Protein AF-A0A9W5UUF0-F1 (afdb_monomer)

Secondary structure (DSSP, 8-state):
--PPPPPP---------S--------SS------------------SSHHHHHHHHHTS-TT--GGGHHHHHHHHHHHHHHHTSSS----GGGGHHHHHHHHHHHHT-GGGHHHHHHHHHS-S-HHHHHH--HHHHTTT-HHHHHHHHHHTT-HHHHHHHHHHHHHS----HHHHHHHHHHHHB-TTS-B-PPP-

Foldseek 3Di:
DDDDDDDDDDDDDDPPDDDDDDDDDDDPDDDPDPPPPLPPPDDQDLPDLVSLVVVLQVAQLVDNVSCLVVLVVNLVVLQVVQLDPPDPPDPSNCSNVSSLLSNLCVQDLVCLVSLLCQQPVGPDVCSVPVRDPLSSRSVHDVVNLVVCVVVVVVVSSVVNVVVVVVDDPPPSVVVSVVSCVVQADPVRGGPDDDD

pLDDT: mean 77.67, std 21.92, range [32.19, 97.81]

Solvent-accessible surface area (backbone atoms only — not comparable to full-atom values): 12209 Å² total; per-residue (Å²): 140,84,82,85,83,79,85,78,86,78,84,73,79,80,77,89,76,78,89,80,84,80,85,82,88,76,77,101,70,91,73,87,75,82,78,72,81,72,71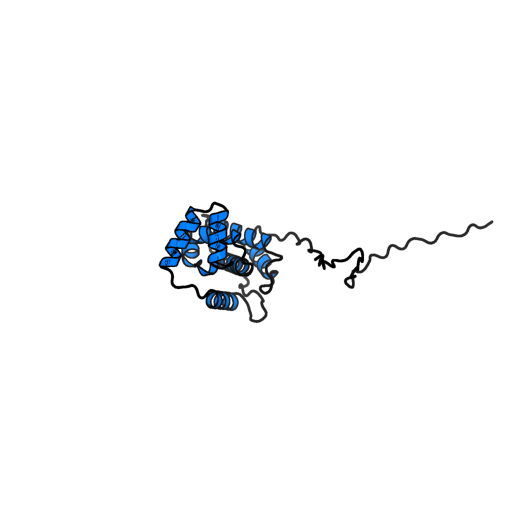,78,76,74,89,73,63,64,90,44,72,70,39,38,53,56,59,53,64,75,48,46,78,92,61,40,60,92,44,47,72,58,39,53,51,48,32,57,49,45,49,54,53,67,70,39,89,68,82,67,94,52,95,66,69,60,54,43,56,53,29,43,51,46,51,22,73,59,24,53,43,79,52,25,61,58,45,44,37,43,31,77,67,55,93,45,65,66,43,39,65,72,47,51,71,51,52,40,32,35,42,34,61,70,52,26,48,50,50,29,51,76,71,68,37,55,66,62,35,51,51,52,56,56,51,56,75,75,47,77,83,66,58,46,67,60,51,52,48,51,54,43,62,67,43,25,46,99,86,52,49,69,61,72,83,83,131

Radius of gyration: 23.61 Å; Cα contacts (8 Å, |Δi|>4): 155; chains: 1; bounding box: 48×92×42 Å

Structure (mmCIF, N/CA/C/O backbone):
data_AF-A0A9W5UUF0-F1
#
_entry.id   AF-A0A9W5UUF0-F1
#
loop_
_atom_site.group_PDB
_atom_site.id
_atom_site.type_symbol
_atom_site.label_atom_id
_atom_site.label_alt_id
_atom_site.label_comp_id
_atom_site.label_asym_id
_atom_site.label_entity_id
_atom_site.label_seq_id
_atom_site.pdbx_PDB_ins_code
_atom_site.Cartn_x
_atom_site.Cartn_y
_atom_site.Cartn_z
_atom_site.occupancy
_atom_site.B_iso_or_equiv
_atom_site.auth_seq_id
_atom_site.auth_comp_id
_atom_site.auth_asym_id
_atom_site.auth_atom_id
_atom_site.pdbx_PDB_model_num
ATOM 1 N N . MET A 1 1 ? 11.710 -76.635 -23.321 1.00 45.75 1 MET A N 1
ATOM 2 C CA . MET A 1 1 ? 11.725 -75.854 -22.072 1.00 45.75 1 MET A CA 1
ATOM 3 C C . MET A 1 1 ? 11.959 -74.431 -22.502 1.00 45.75 1 MET A C 1
ATOM 5 O O . MET A 1 1 ? 13.074 -74.148 -22.897 1.00 45.75 1 MET A O 1
ATOM 9 N N . ASP A 1 2 ? 10.923 -73.604 -22.479 1.00 39.41 2 ASP A N 1
ATOM 10 C CA . ASP A 1 2 ? 11.036 -72.163 -22.686 1.00 39.41 2 ASP A CA 1
ATOM 11 C C . ASP A 1 2 ? 10.020 -71.498 -21.758 1.00 39.41 2 ASP A C 1
ATOM 13 O O . ASP A 1 2 ? 8.846 -71.873 -21.727 1.00 39.41 2 ASP A O 1
ATOM 17 N N . LEU A 1 3 ? 10.523 -70.599 -20.916 1.00 41.75 3 LEU A N 1
ATOM 18 C CA . LEU A 1 3 ? 9.754 -69.791 -19.973 1.00 41.75 3 LEU A CA 1
ATOM 19 C C . LEU A 1 3 ? 9.190 -68.568 -20.715 1.00 41.75 3 LEU A C 1
ATOM 21 O O . LEU A 1 3 ? 9.905 -68.005 -21.542 1.00 41.75 3 LEU A O 1
ATOM 25 N N . PRO A 1 4 ? 7.964 -68.104 -20.418 1.00 46.62 4 PRO A N 1
ATOM 26 C CA . PRO A 1 4 ? 7.447 -66.887 -21.026 1.00 46.62 4 PRO A CA 1
ATOM 27 C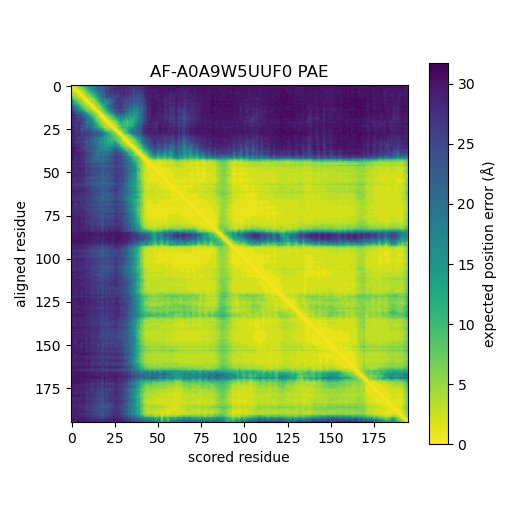 C . PRO A 1 4 ? 8.055 -65.631 -20.382 1.00 46.62 4 PRO A C 1
ATOM 29 O O . PRO A 1 4 ? 8.174 -65.521 -19.158 1.00 46.62 4 PRO A O 1
ATOM 32 N N . GLU A 1 5 ? 8.420 -64.680 -21.241 1.00 46.66 5 GLU A N 1
ATOM 33 C CA . GLU A 1 5 ? 8.928 -63.351 -20.904 1.00 46.66 5 GLU A CA 1
ATOM 34 C C . GLU A 1 5 ? 7.896 -62.508 -20.131 1.00 46.66 5 GLU A C 1
ATOM 36 O O . GLU A 1 5 ? 6.690 -62.557 -20.381 1.00 46.66 5 GLU A O 1
ATOM 41 N N . ARG A 1 6 ? 8.383 -61.711 -19.173 1.00 45.69 6 ARG A N 1
ATOM 42 C CA . ARG A 1 6 ? 7.585 -60.744 -18.405 1.00 45.69 6 ARG A CA 1
ATOM 43 C C . ARG A 1 6 ? 7.372 -59.463 -19.226 1.00 45.69 6 ARG A C 1
ATOM 45 O O . ARG A 1 6 ? 8.348 -58.966 -19.785 1.00 45.69 6 ARG A O 1
ATOM 52 N N . PRO A 1 7 ? 6.176 -58.849 -19.229 1.00 40.84 7 PRO A N 1
ATOM 53 C CA . PRO A 1 7 ? 5.997 -57.526 -19.816 1.00 40.84 7 PRO A CA 1
ATOM 54 C C . PRO A 1 7 ? 6.654 -56.444 -18.945 1.00 40.84 7 PRO A C 1
ATOM 56 O O . PRO A 1 7 ? 6.429 -56.370 -17.734 1.00 40.84 7 PRO A O 1
ATOM 59 N N . GLY A 1 8 ? 7.479 -55.611 -19.581 1.00 37.12 8 GLY A N 1
ATOM 60 C CA . GLY A 1 8 ? 8.102 -54.435 -18.982 1.00 37.12 8 GLY A CA 1
ATOM 61 C C . GLY A 1 8 ? 7.076 -53.356 -18.632 1.00 37.12 8 GLY A C 1
ATOM 62 O O . GLY A 1 8 ? 6.142 -53.087 -19.386 1.00 37.12 8 GLY A O 1
ATOM 63 N N . ILE A 1 9 ? 7.264 -52.726 -17.475 1.00 34.34 9 ILE A N 1
ATOM 64 C CA . ILE A 1 9 ? 6.513 -51.540 -17.063 1.00 34.34 9 ILE A CA 1
ATOM 65 C C . ILE A 1 9 ? 7.062 -50.356 -17.864 1.00 34.34 9 ILE A C 1
ATOM 67 O O . ILE A 1 9 ? 8.166 -49.883 -17.608 1.00 34.34 9 ILE A O 1
ATOM 71 N N . VAL A 1 10 ? 6.288 -49.886 -18.841 1.00 36.28 10 VAL A N 1
ATOM 72 C CA . VAL 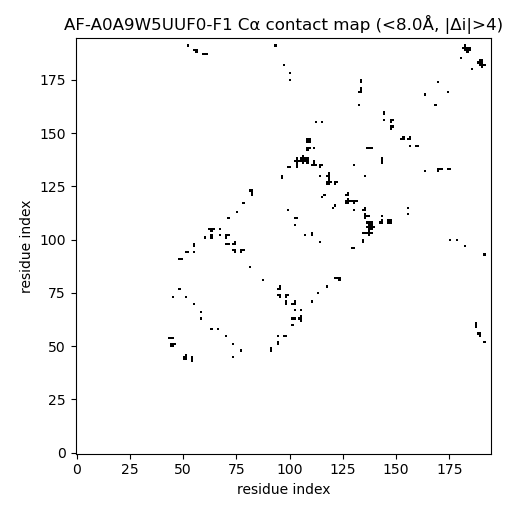A 1 10 ? 6.499 -48.583 -19.478 1.00 36.28 10 VAL A CA 1
ATOM 73 C C . VAL A 1 10 ? 5.882 -47.529 -18.562 1.00 36.28 10 VAL A C 1
ATOM 75 O O . VAL A 1 10 ? 4.662 -47.420 -18.451 1.00 36.28 10 VAL A O 1
ATOM 78 N N . SER A 1 11 ? 6.721 -46.761 -17.874 1.00 32.19 11 SER A N 1
ATOM 79 C CA . SER A 1 11 ? 6.298 -45.596 -17.099 1.00 32.19 11 SER A CA 1
ATOM 80 C C . SER A 1 11 ? 5.987 -44.434 -18.044 1.00 32.19 11 SER A C 1
ATOM 82 O O . SER A 1 11 ? 6.873 -43.668 -18.418 1.00 32.19 11 SER A O 1
ATOM 84 N N . TYR A 1 12 ? 4.717 -44.308 -18.433 1.00 32.19 12 TYR A N 1
ATOM 85 C CA . TYR A 1 12 ? 4.187 -43.077 -19.012 1.00 32.19 12 TYR A CA 1
ATOM 86 C C . TYR A 1 12 ? 4.035 -42.032 -17.902 1.00 32.19 12 TYR A C 1
ATOM 88 O O . TYR A 1 12 ? 3.249 -42.209 -16.970 1.00 32.19 12 TYR A O 1
ATOM 96 N N . LEU A 1 13 ? 4.786 -40.936 -18.014 1.00 34.34 13 LEU A N 1
ATOM 97 C CA . LEU A 1 13 ? 4.503 -39.696 -17.294 1.00 34.34 13 LEU A CA 1
ATOM 98 C C . LEU A 1 13 ? 3.058 -39.271 -17.616 1.00 34.34 13 LEU A C 1
ATOM 100 O O . LEU A 1 13 ? 2.724 -39.164 -18.801 1.00 34.34 13 LEU A O 1
ATOM 104 N N . PRO A 1 14 ? 2.185 -39.022 -16.625 1.00 33.22 14 PRO A N 1
ATOM 105 C CA . PRO A 1 14 ? 0.865 -38.499 -16.919 1.00 33.22 14 PRO A CA 1
ATOM 106 C C . PRO A 1 14 ? 1.001 -37.037 -17.355 1.00 33.22 14 PRO A C 1
ATOM 108 O O . PRO A 1 14 ? 1.291 -36.149 -16.556 1.00 33.22 14 PRO A O 1
ATOM 111 N N . SER A 1 15 ? 0.773 -36.802 -18.649 1.00 34.16 15 SER A N 1
ATOM 112 C CA . SER A 1 15 ? 0.370 -35.500 -19.173 1.00 34.16 15 SER A CA 1
ATOM 113 C C . SER A 1 15 ? -0.873 -35.056 -18.402 1.00 34.16 15 SER A C 1
ATOM 115 O O . SER A 1 15 ? -1.935 -35.673 -18.510 1.00 34.16 15 SER A O 1
ATOM 117 N N . CYS A 1 16 ? -0.730 -34.024 -17.571 1.00 34.88 16 CYS A N 1
ATOM 118 C CA . CYS A 1 16 ? -1.820 -33.467 -16.782 1.00 34.88 16 CYS A CA 1
ATOM 119 C C . CYS A 1 16 ? -2.692 -32.602 -17.702 1.00 34.88 16 CYS A C 1
ATOM 121 O O . CYS A 1 16 ? -2.579 -31.381 -17.745 1.00 34.88 16 CYS A O 1
ATOM 123 N N . SER A 1 17 ? -3.519 -33.266 -18.507 1.00 48.84 17 SER A N 1
ATOM 124 C CA . SER A 1 17 ? -4.603 -32.649 -19.262 1.00 48.84 17 SER A CA 1
ATOM 125 C C . SER A 1 17 ? -5.923 -33.058 -18.609 1.00 48.84 17 SER A C 1
ATOM 127 O O . SER A 1 17 ? -6.286 -34.230 -18.635 1.00 48.84 17 SER A O 1
ATOM 129 N N . GLN A 1 18 ? -6.627 -32.051 -18.086 1.00 37.97 18 GLN A N 1
ATOM 130 C CA . GLN A 1 18 ? -7.988 -32.035 -17.525 1.00 37.97 18 GLN A CA 1
ATOM 131 C C . GLN A 1 18 ? -8.152 -32.270 -16.007 1.00 37.97 18 GLN A C 1
ATOM 133 O O . GLN A 1 18 ? -7.614 -33.228 -15.451 1.00 37.97 18 GLN A O 1
ATOM 138 N N . PRO A 1 19 ? -8.955 -31.421 -15.328 1.00 33.91 19 PRO A N 1
ATOM 139 C CA . PRO A 1 19 ? -9.325 -31.622 -13.933 1.00 33.91 19 PRO A CA 1
ATOM 140 C C . PRO A 1 19 ? -10.227 -32.853 -13.789 1.00 33.91 19 PRO A C 1
ATOM 142 O O . PRO A 1 19 ? -11.233 -32.994 -14.485 1.00 33.91 19 PRO A O 1
ATOM 145 N N . ARG A 1 20 ? -9.894 -33.738 -12.847 1.00 40.22 20 ARG A N 1
ATOM 146 C CA . ARG A 1 20 ? -10.803 -34.791 -12.383 1.00 40.22 20 ARG A CA 1
ATOM 147 C C . ARG A 1 20 ? -11.592 -34.271 -11.190 1.00 40.22 20 ARG A C 1
ATOM 149 O O . ARG A 1 20 ? -11.035 -34.077 -10.116 1.00 40.22 20 ARG A O 1
ATOM 156 N N . ALA A 1 21 ? -12.895 -34.086 -11.373 1.00 35.50 21 ALA A N 1
ATOM 157 C CA . ALA A 1 21 ? -13.822 -33.944 -10.261 1.00 35.50 21 ALA A CA 1
ATOM 158 C C . ALA A 1 21 ? -13.997 -35.317 -9.593 1.00 35.50 21 ALA A C 1
ATOM 160 O O . ALA A 1 21 ? -14.568 -36.231 -10.187 1.00 35.50 21 ALA A O 1
ATOM 161 N N . SER A 1 22 ? -13.498 -35.475 -8.369 1.00 41.22 22 SER A N 1
ATOM 162 C CA . SER A 1 22 ? -13.776 -36.658 -7.551 1.00 41.22 22 SER A CA 1
ATOM 163 C C . SER A 1 22 ? -14.964 -36.361 -6.641 1.00 41.22 22 SER A C 1
ATOM 165 O O . SER A 1 22 ? -14.844 -35.628 -5.662 1.00 41.22 22 SER A O 1
ATOM 167 N N . LEU A 1 23 ? -16.127 -36.919 -6.980 1.00 34.78 23 LEU A N 1
ATOM 168 C CA . LEU A 1 23 ? -17.324 -36.893 -6.139 1.00 34.78 23 LEU A CA 1
ATOM 169 C C . LEU A 1 23 ? -17.205 -37.974 -5.060 1.00 34.78 23 LEU A C 1
ATOM 171 O O . LEU A 1 23 ? -17.358 -39.160 -5.346 1.00 34.78 23 LEU A O 1
ATOM 175 N N . PHE A 1 24 ? -16.966 -37.569 -3.814 1.00 39.22 24 PHE A N 1
ATOM 176 C CA . PHE A 1 24 ? -17.130 -38.448 -2.658 1.00 39.22 24 PHE A CA 1
ATOM 177 C C . PHE A 1 24 ? -18.540 -38.274 -2.089 1.00 39.22 24 PHE A C 1
ATOM 179 O O . PHE A 1 24 ? -18.891 -37.206 -1.595 1.00 39.22 24 PHE A O 1
ATOM 186 N N . PHE A 1 25 ? -19.349 -39.335 -2.143 1.00 34.62 25 PHE A N 1
ATOM 187 C CA . PHE A 1 25 ? -20.632 -39.399 -1.445 1.00 34.62 25 PHE A CA 1
ATOM 188 C C . PHE A 1 25 ? -20.479 -40.222 -0.165 1.00 34.62 25 PHE A C 1
ATOM 190 O O . PHE A 1 25 ? -20.355 -41.447 -0.209 1.00 34.62 25 PHE A O 1
ATOM 197 N N . HIS A 1 26 ? -20.522 -39.547 0.982 1.00 35.22 26 HIS A N 1
ATOM 198 C CA . HIS A 1 26 ? -20.828 -40.171 2.267 1.00 35.22 26 HIS A CA 1
ATOM 199 C C . HIS A 1 26 ? -21.601 -39.185 3.145 1.00 35.22 26 HIS A C 1
ATOM 201 O O . HIS A 1 26 ? -21.037 -38.205 3.614 1.00 35.22 26 HIS A O 1
ATOM 207 N N . GLY A 1 27 ? -22.886 -39.471 3.375 1.00 37.72 27 GLY A N 1
ATOM 208 C CA . GLY A 1 27 ? -23.707 -38.794 4.384 1.00 37.72 27 GLY A CA 1
ATOM 209 C C . GLY A 1 27 ? -24.147 -37.373 4.015 1.00 37.72 27 GLY A C 1
ATOM 210 O O . GLY A 1 27 ? -23.450 -36.623 3.346 1.00 37.72 27 GLY A O 1
ATOM 211 N N . SER A 1 28 ? -25.356 -36.994 4.420 1.00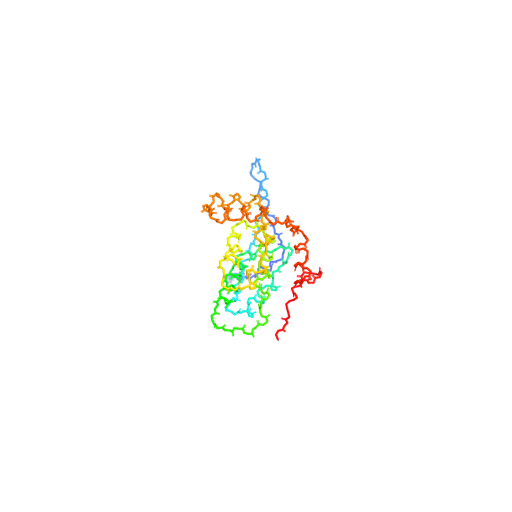 44.84 28 SER A N 1
ATOM 212 C CA . SER A 1 28 ? -26.010 -35.737 4.052 1.00 44.84 28 SER A CA 1
ATOM 213 C C . SER A 1 28 ? -25.311 -34.503 4.635 1.00 44.84 28 SER A C 1
ATOM 215 O O . SER A 1 28 ? -25.541 -34.154 5.790 1.00 44.84 28 SER A O 1
ATOM 217 N N . THR A 1 29 ? -24.472 -33.848 3.834 1.00 44.62 29 THR A N 1
ATOM 218 C CA . THR A 1 29 ? -24.188 -32.395 3.790 1.00 44.62 29 THR A CA 1
ATOM 219 C C . THR A 1 29 ? -23.053 -32.181 2.787 1.00 44.62 29 THR A C 1
ATOM 221 O O . THR A 1 29 ? -21.873 -32.249 3.115 1.00 44.62 29 THR A O 1
ATOM 224 N N . GLY A 1 30 ? -23.410 -31.975 1.517 1.00 32.72 30 GLY A N 1
ATOM 225 C CA . GLY A 1 30 ? -22.441 -31.727 0.451 1.00 32.72 30 GLY A CA 1
ATOM 226 C C . GLY A 1 30 ? -21.757 -30.374 0.634 1.00 32.72 30 GLY A C 1
ATOM 227 O O . GLY A 1 30 ? -22.311 -29.346 0.256 1.00 32.72 30 GLY A O 1
ATOM 228 N N . ARG A 1 31 ? -20.552 -30.372 1.209 1.00 38.53 31 ARG A N 1
ATOM 229 C CA . ARG A 1 31 ? -19.625 -29.238 1.155 1.00 38.53 31 ARG A CA 1
ATOM 230 C C . ARG A 1 31 ? -18.760 -29.419 -0.087 1.00 38.53 31 ARG A C 1
ATOM 232 O O . ARG A 1 31 ? -17.989 -30.370 -0.170 1.00 38.53 31 ARG A O 1
ATOM 239 N N . ILE A 1 32 ? -18.908 -28.524 -1.058 1.00 43.53 32 ILE A N 1
ATOM 240 C CA . ILE A 1 32 ? -17.977 -28.436 -2.181 1.00 43.53 32 ILE A CA 1
ATOM 241 C C . ILE A 1 32 ? -16.694 -27.827 -1.616 1.00 43.53 32 ILE A C 1
ATOM 243 O O . ILE A 1 32 ? -16.647 -26.635 -1.326 1.00 43.53 32 ILE A O 1
ATOM 247 N N . VAL A 1 33 ? -15.673 -28.654 -1.406 1.00 39.41 33 VAL A N 1
ATOM 248 C CA . VAL A 1 33 ? -14.313 -28.170 -1.173 1.00 39.41 33 VAL A CA 1
ATOM 249 C C . VAL A 1 33 ? -13.677 -28.054 -2.550 1.00 39.41 33 VAL A C 1
ATOM 251 O O . VAL A 1 33 ? -13.324 -29.059 -3.165 1.00 39.41 33 VAL A O 1
ATOM 254 N N . LEU A 1 34 ? -13.615 -26.830 -3.075 1.00 39.28 34 LEU A N 1
ATOM 255 C CA . LEU A 1 34 ? -12.748 -26.525 -4.206 1.00 39.28 34 LEU A CA 1
ATOM 256 C C . LEU A 1 34 ? -11.318 -26.588 -3.678 1.00 39.28 34 LEU A C 1
ATOM 258 O O . LEU A 1 34 ? -10.826 -25.632 -3.084 1.00 39.28 34 LEU A O 1
ATOM 262 N N . ASP A 1 35 ? -10.684 -27.743 -3.841 1.00 38.91 35 ASP A N 1
ATOM 263 C CA . ASP A 1 35 ? -9.257 -27.897 -3.601 1.00 38.91 35 ASP A CA 1
ATOM 264 C C . ASP A 1 35 ? -8.531 -27.211 -4.764 1.00 38.91 35 ASP A C 1
ATOM 266 O O . ASP A 1 35 ? -8.269 -27.796 -5.818 1.00 38.91 35 ASP A O 1
ATOM 270 N N . TYR A 1 36 ? -8.334 -25.898 -4.629 1.00 44.59 36 TYR A N 1
ATOM 271 C CA . TYR A 1 36 ? -7.434 -25.160 -5.498 1.00 44.59 36 TYR A CA 1
ATOM 272 C C . TYR A 1 36 ? -6.051 -25.754 -5.248 1.00 44.59 36 TYR A C 1
ATOM 274 O O . TYR A 1 36 ? -5.448 -25.505 -4.206 1.00 44.59 36 TYR A O 1
ATOM 282 N N . CYS A 1 37 ? -5.534 -26.540 -6.197 1.00 39.97 37 CYS A N 1
ATOM 283 C CA . CYS A 1 37 ? -4.104 -26.798 -6.262 1.00 39.97 37 CYS A CA 1
ATOM 284 C C . CYS A 1 37 ? -3.417 -25.440 -6.428 1.00 39.97 37 CYS A C 1
ATOM 286 O O . CYS A 1 37 ? -3.232 -24.961 -7.548 1.00 39.97 37 CYS A O 1
ATOM 288 N N . ALA A 1 38 ? -3.081 -24.800 -5.308 1.00 49.81 38 ALA A N 1
ATOM 289 C CA . ALA A 1 38 ? -2.193 -23.663 -5.278 1.00 49.81 38 ALA A CA 1
ATOM 290 C C . ALA A 1 38 ? -0.900 -24.141 -5.938 1.00 49.81 38 ALA A C 1
ATOM 292 O O . ALA A 1 38 ? -0.170 -24.967 -5.385 1.00 49.81 38 ALA A O 1
ATOM 293 N N . ARG A 1 39 ? -0.649 -23.688 -7.173 1.00 49.62 39 ARG A N 1
ATOM 294 C CA . ARG A 1 39 ? 0.695 -23.753 -7.739 1.00 49.62 39 ARG A CA 1
ATOM 295 C C . ARG A 1 39 ? 1.598 -23.137 -6.684 1.00 49.62 39 ARG A C 1
ATOM 297 O O . ARG A 1 39 ? 1.380 -21.988 -6.314 1.00 49.62 39 ARG A O 1
ATOM 304 N N . VAL A 1 40 ? 2.562 -23.910 -6.189 1.00 45.22 40 VAL A N 1
ATOM 305 C CA . VAL A 1 40 ? 3.652 -23.360 -5.386 1.00 45.22 40 VAL A CA 1
ATOM 306 C C . VAL A 1 40 ? 4.235 -22.223 -6.225 1.00 45.22 40 VAL A C 1
ATOM 308 O O . VAL A 1 40 ? 4.673 -22.502 -7.348 1.00 45.22 40 VAL A O 1
ATOM 311 N N . PRO A 1 41 ? 4.158 -20.958 -5.774 1.00 55.41 41 PRO A N 1
ATOM 312 C CA . PRO A 1 41 ? 4.713 -19.856 -6.536 1.00 55.41 41 PRO A CA 1
ATOM 313 C C . PRO A 1 41 ? 6.192 -20.162 -6.754 1.00 55.41 41 PRO A C 1
ATOM 315 O O . PRO A 1 41 ? 6.899 -20.514 -5.807 1.00 55.41 41 PRO A O 1
ATOM 318 N N . MET A 1 42 ? 6.649 -20.109 -8.006 1.00 58.75 42 MET A N 1
ATOM 319 C CA . MET A 1 42 ? 8.082 -20.161 -8.288 1.00 58.75 42 MET A CA 1
ATOM 320 C C . MET A 1 42 ? 8.754 -19.071 -7.451 1.00 58.75 42 MET A C 1
ATOM 322 O O . MET A 1 42 ? 8.199 -17.981 -7.327 1.00 58.75 42 MET A O 1
ATOM 326 N N . SER A 1 43 ? 9.907 -19.358 -6.846 1.00 79.06 43 SER A N 1
ATOM 327 C CA . SER A 1 43 ? 10.644 -18.338 -6.101 1.00 79.06 43 SER A CA 1
ATOM 328 C C . SER A 1 43 ? 11.032 -17.218 -7.067 1.00 79.06 43 SER A C 1
ATOM 330 O O . SER A 1 43 ? 11.880 -17.429 -7.937 1.00 79.06 43 SER A O 1
ATOM 332 N N . VAL A 1 44 ? 10.380 -16.065 -6.945 1.00 88.94 44 VAL A N 1
ATOM 333 C CA . VAL A 1 44 ? 10.690 -14.867 -7.726 1.00 88.94 44 VAL A CA 1
ATOM 334 C C . VAL A 1 44 ? 11.837 -14.135 -7.036 1.00 88.94 44 VAL A C 1
ATOM 336 O O . VAL A 1 44 ? 11.857 -14.025 -5.811 1.00 88.94 44 VAL A O 1
ATOM 339 N N . ASP A 1 45 ? 12.813 -13.663 -7.808 1.00 92.81 45 ASP A N 1
ATOM 340 C CA . ASP A 1 45 ? 13.867 -12.801 -7.280 1.00 92.81 45 ASP A CA 1
ATOM 341 C C . ASP A 1 45 ? 13.306 -11.398 -7.007 1.00 92.81 45 ASP A C 1
ATOM 343 O O . ASP A 1 45 ? 12.729 -10.775 -7.891 1.00 92.81 45 ASP A O 1
ATOM 347 N N . LEU A 1 46 ? 13.497 -10.898 -5.786 1.00 94.19 46 LEU A N 1
ATOM 348 C CA . LEU A 1 46 ? 13.070 -9.562 -5.350 1.00 94.19 46 LEU A CA 1
ATOM 349 C C . LEU A 1 46 ? 14.255 -8.704 -4.869 1.00 94.19 46 LEU A C 1
ATOM 351 O O . LEU A 1 46 ? 14.070 -7.659 -4.235 1.00 94.19 46 LEU A O 1
ATOM 355 N N . SER A 1 47 ? 15.487 -9.163 -5.109 1.00 90.62 47 SER A N 1
ATOM 356 C CA . SER A 1 47 ? 16.703 -8.561 -4.554 1.00 90.62 47 SER A CA 1
ATOM 357 C C . SER A 1 47 ? 17.016 -7.177 -5.124 1.00 90.62 47 SER A C 1
ATOM 359 O O . SER A 1 47 ? 17.513 -6.327 -4.388 1.00 90.62 47 SER A O 1
ATOM 361 N N . SER A 1 48 ? 16.669 -6.923 -6.388 1.00 89.56 48 SER A N 1
ATOM 362 C CA . SER A 1 48 ? 16.879 -5.637 -7.060 1.00 89.56 48 SER A CA 1
ATOM 363 C C . SER A 1 48 ? 15.551 -4.940 -7.394 1.00 89.56 48 SER A C 1
ATOM 365 O O . SER A 1 48 ? 14.545 -5.635 -7.569 1.00 89.56 48 SER A O 1
ATOM 367 N N . PRO A 1 49 ? 15.520 -3.597 -7.508 1.00 89.06 49 PRO A N 1
ATOM 368 C CA . PRO A 1 49 ? 14.352 -2.884 -8.029 1.00 89.06 49 PRO A CA 1
ATOM 369 C C . PRO A 1 49 ? 13.891 -3.419 -9.393 1.00 89.06 49 PRO A C 1
ATOM 371 O O . PRO A 1 49 ? 12.715 -3.705 -9.580 1.00 89.06 49 PRO A O 1
ATOM 374 N N . ALA A 1 50 ? 14.816 -3.681 -10.321 1.00 89.06 50 ALA A N 1
ATOM 375 C CA . ALA A 1 50 ? 14.484 -4.268 -11.619 1.00 89.06 50 ALA A CA 1
ATOM 376 C C . ALA A 1 50 ? 13.795 -5.643 -11.496 1.00 89.06 50 ALA A C 1
ATOM 378 O O . ALA A 1 50 ? 12.803 -5.899 -12.181 1.00 89.06 50 ALA A O 1
ATOM 379 N N . SER A 1 51 ? 14.268 -6.512 -10.594 1.00 91.81 51 SER A N 1
ATOM 380 C CA . SER A 1 51 ? 13.646 -7.823 -10.355 1.00 91.81 51 SER A CA 1
ATOM 381 C C . SER A 1 51 ? 12.241 -7.682 -9.752 1.00 91.81 51 SER A C 1
ATOM 383 O O . SER A 1 51 ? 11.327 -8.410 -10.136 1.00 91.81 51 SER A O 1
ATOM 385 N N . ARG A 1 52 ? 12.031 -6.713 -8.848 1.00 93.38 52 ARG A N 1
ATOM 386 C CA . ARG A 1 52 ? 10.708 -6.422 -8.268 1.00 93.38 52 ARG A CA 1
ATOM 387 C C . ARG A 1 52 ? 9.734 -5.860 -9.305 1.00 93.38 52 ARG A C 1
ATOM 389 O O . ARG A 1 52 ? 8.577 -6.275 -9.314 1.00 93.38 52 ARG A O 1
ATOM 396 N N . ARG A 1 53 ? 10.200 -5.022 -10.236 1.00 91.25 53 ARG A N 1
ATOM 397 C CA . ARG A 1 53 ? 9.400 -4.534 -11.371 1.00 91.25 53 ARG A CA 1
ATOM 398 C C . ARG A 1 53 ? 8.898 -5.697 -12.222 1.00 91.25 53 ARG A C 1
ATOM 400 O O . ARG A 1 53 ? 7.714 -5.757 -12.543 1.00 91.25 53 ARG A O 1
ATOM 407 N N . GLU A 1 54 ? 9.772 -6.647 -12.545 1.00 92.12 54 GLU A N 1
ATOM 408 C CA . GLU A 1 54 ? 9.383 -7.835 -13.309 1.00 92.12 54 GLU A CA 1
ATOM 409 C C . GLU A 1 54 ? 8.418 -8.736 -12.523 1.00 92.12 54 GLU A C 1
ATOM 411 O O . GLU A 1 54 ? 7.444 -9.247 -13.074 1.00 92.12 54 GLU A O 1
ATOM 416 N N . ALA A 1 55 ? 8.613 -8.855 -11.208 1.00 94.56 55 ALA A N 1
ATOM 417 C CA . ALA A 1 55 ? 7.681 -9.553 -10.329 1.00 94.56 55 ALA A CA 1
ATOM 418 C C . ALA A 1 55 ? 6.282 -8.910 -10.307 1.00 94.56 55 ALA A C 1
ATOM 420 O O . ALA A 1 55 ? 5.285 -9.613 -10.174 1.00 94.56 55 ALA A O 1
ATOM 421 N N . LEU A 1 56 ? 6.168 -7.589 -10.461 1.00 95.00 56 LEU A N 1
ATOM 422 C CA . LEU A 1 56 ? 4.866 -6.924 -10.557 1.00 95.00 56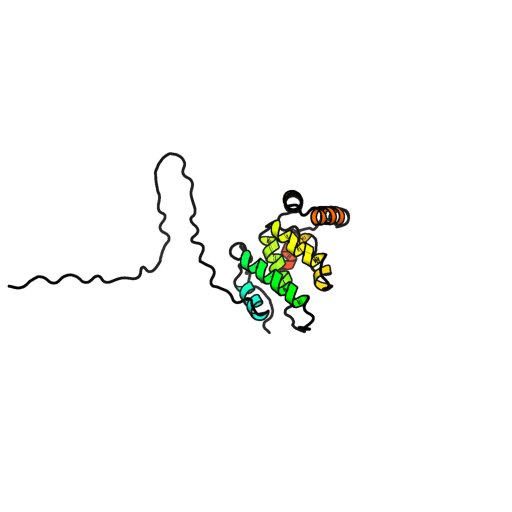 LEU A CA 1
ATOM 423 C C . LEU A 1 56 ? 4.150 -7.236 -11.881 1.00 95.00 56 LEU A C 1
ATOM 425 O O . LEU A 1 56 ? 2.924 -7.329 -11.893 1.00 95.00 56 LEU A O 1
ATOM 429 N N . ARG A 1 57 ? 4.882 -7.473 -12.980 1.00 93.44 57 ARG A N 1
ATOM 430 C CA . ARG A 1 57 ? 4.288 -7.776 -14.300 1.00 93.44 57 ARG A CA 1
ATOM 431 C C . ARG A 1 57 ? 3.556 -9.116 -14.361 1.00 93.44 57 ARG A C 1
ATOM 433 O O . ARG A 1 57 ? 2.680 -9.284 -15.205 1.00 93.44 57 ARG A O 1
ATOM 440 N N . ILE A 1 58 ? 3.886 -10.064 -13.482 1.00 93.44 58 ILE A N 1
ATOM 441 C CA . ILE A 1 58 ? 3.204 -11.367 -13.425 1.00 93.44 58 ILE A CA 1
ATOM 442 C C . ILE A 1 58 ? 1.887 -11.329 -12.634 1.00 93.44 58 ILE A C 1
ATOM 444 O O . ILE A 1 58 ? 1.149 -12.318 -12.631 1.00 93.44 58 ILE A O 1
ATOM 448 N N . VAL A 1 59 ? 1.594 -10.224 -11.940 1.00 95.44 59 VAL A N 1
ATOM 449 C CA . VAL A 1 59 ? 0.398 -10.099 -11.103 1.00 95.44 59 VAL A CA 1
ATOM 450 C C . VAL A 1 59 ? -0.792 -9.686 -11.961 1.00 95.44 59 VAL A C 1
ATOM 452 O O . VAL A 1 59 ? -0.799 -8.624 -12.577 1.00 95.44 59 VAL A O 1
ATOM 455 N N . ASP A 1 60 ? -1.837 -10.513 -11.960 1.00 94.38 60 ASP A N 1
ATOM 456 C CA . ASP A 1 60 ? -3.121 -10.136 -12.545 1.00 94.38 60 ASP A CA 1
ATOM 457 C C . ASP A 1 60 ? -3.807 -9.089 -11.658 1.00 94.38 60 ASP A C 1
ATOM 459 O O . ASP A 1 60 ? -4.225 -9.379 -10.535 1.00 94.38 60 ASP A O 1
ATOM 463 N N . VAL A 1 61 ? -3.955 -7.869 -12.175 1.00 95.12 61 VAL A N 1
ATOM 464 C CA . VAL A 1 61 ? -4.663 -6.775 -11.494 1.00 95.12 61 VAL A CA 1
ATOM 465 C C . VAL A 1 61 ? -6.144 -7.097 -11.235 1.00 95.12 61 VAL A C 1
ATOM 467 O O . VAL A 1 61 ? -6.765 -6.483 -10.371 1.00 95.12 61 VAL A O 1
ATOM 470 N N . GLY A 1 62 ? -6.739 -8.038 -11.976 1.00 94.00 62 GLY A N 1
ATOM 471 C CA . GLY A 1 62 ? -8.102 -8.521 -11.750 1.00 94.00 62 GLY A CA 1
ATOM 472 C C . GLY A 1 62 ? -8.239 -9.465 -10.551 1.00 94.00 62 GLY A C 1
ATOM 473 O O . GLY A 1 62 ? -9.323 -9.546 -9.973 1.00 94.00 62 GLY A O 1
ATOM 474 N N . ASP A 1 63 ? -7.162 -10.149 -10.155 1.00 95.00 63 ASP A N 1
ATOM 475 C CA . ASP A 1 63 ? -7.126 -11.016 -8.972 1.00 95.00 63 ASP A CA 1
ATOM 476 C C . ASP A 1 63 ? -5.705 -11.100 -8.373 1.00 95.00 63 ASP A C 1
ATOM 478 O O . ASP A 1 63 ? -4.998 -12.093 -8.556 1.00 95.00 63 ASP A O 1
ATOM 482 N N . PRO A 1 64 ? -5.263 -10.076 -7.619 1.00 96.25 64 PRO A N 1
ATOM 483 C CA . PRO A 1 64 ? -3.904 -10.026 -7.069 1.00 96.25 64 PRO A CA 1
ATOM 484 C C . PRO A 1 64 ? -3.667 -10.963 -5.873 1.00 96.25 64 PRO A C 1
ATOM 486 O O . PRO A 1 64 ? -2.519 -11.207 -5.493 1.00 96.25 64 PRO A O 1
ATOM 489 N N . ARG A 1 65 ? -4.729 -11.521 -5.276 1.00 96.94 65 ARG A N 1
ATOM 490 C CA . ARG A 1 65 ? -4.685 -12.334 -4.043 1.00 96.94 65 ARG A CA 1
ATOM 491 C C . ARG A 1 65 ? -3.676 -13.491 -4.055 1.00 96.94 65 ARG A C 1
ATOM 493 O O . ARG A 1 65 ? -3.021 -13.679 -3.029 1.00 96.94 65 ARG A O 1
ATOM 500 N N . PRO A 1 66 ? -3.472 -14.245 -5.156 1.00 96.62 66 PRO A N 1
ATOM 501 C CA . PRO A 1 66 ? -2.469 -15.311 -5.191 1.00 96.62 66 PRO A CA 1
ATOM 502 C C . PRO A 1 66 ? -1.038 -14.831 -4.903 1.00 96.62 66 PRO A C 1
ATOM 504 O O . PRO A 1 66 ? -0.204 -15.624 -4.473 1.00 96.62 66 PRO A O 1
ATOM 507 N N . HIS A 1 67 ? -0.760 -13.541 -5.108 1.00 96.94 67 HIS A N 1
ATOM 508 C CA . HIS A 1 67 ? 0.559 -12.934 -4.946 1.00 96.94 67 HIS A CA 1
ATOM 509 C C . HIS A 1 67 ? 0.678 -12.070 -3.681 1.00 96.94 67 HIS A C 1
ATOM 511 O O . HIS A 1 67 ? 1.666 -11.360 -3.521 1.00 96.94 67 HIS A O 1
ATOM 517 N N . HIS A 1 68 ? -0.284 -12.132 -2.753 1.00 97.50 68 HIS A N 1
ATOM 518 C CA . HIS A 1 68 ? -0.346 -11.241 -1.585 1.00 97.50 68 HIS A CA 1
ATOM 519 C C . HIS A 1 68 ? 0.952 -11.181 -0.768 1.00 97.50 68 HIS A C 1
ATOM 521 O O . HIS A 1 68 ? 1.443 -10.098 -0.455 1.00 97.50 68 HIS A O 1
ATOM 527 N N . GLY A 1 69 ? 1.546 -12.340 -0.466 1.00 97.00 69 GLY A N 1
ATOM 528 C CA . GLY A 1 69 ? 2.814 -12.405 0.268 1.00 97.00 69 GLY A CA 1
ATOM 529 C C . GLY A 1 69 ? 3.971 -11.729 -0.476 1.00 97.00 69 GLY A C 1
ATOM 530 O O . GLY A 1 69 ? 4.731 -10.980 0.129 1.00 97.00 69 GLY A O 1
ATOM 531 N N . MET A 1 70 ? 4.053 -11.931 -1.795 1.00 97.12 70 MET A N 1
ATOM 532 C CA . MET A 1 70 ? 5.058 -11.297 -2.654 1.00 97.12 70 MET A CA 1
ATOM 533 C C . MET A 1 70 ? 4.863 -9.777 -2.713 1.00 97.12 70 MET A C 1
ATOM 535 O O . MET A 1 70 ? 5.832 -9.034 -2.624 1.00 97.12 70 MET A O 1
ATOM 539 N N . LEU A 1 71 ? 3.616 -9.304 -2.805 1.00 97.81 71 LEU A N 1
ATOM 540 C CA . LEU A 1 71 ? 3.288 -7.875 -2.836 1.00 97.81 71 LEU A CA 1
ATOM 541 C C . LEU A 1 71 ? 3.676 -7.159 -1.538 1.00 97.81 71 LEU A C 1
ATOM 543 O O . LEU A 1 71 ? 4.227 -6.061 -1.592 1.00 97.81 71 LEU A O 1
ATOM 547 N N . ARG A 1 72 ? 3.451 -7.796 -0.380 1.00 97.75 72 ARG A N 1
ATOM 548 C CA . ARG A 1 72 ? 3.932 -7.294 0.918 1.00 97.75 72 ARG A CA 1
ATOM 549 C C . ARG A 1 72 ? 5.452 -7.167 0.936 1.00 97.75 72 ARG A C 1
ATOM 551 O O . ARG A 1 72 ? 5.969 -6.140 1.358 1.00 97.75 72 ARG A O 1
ATOM 558 N N . GLU A 1 73 ? 6.158 -8.188 0.454 1.00 97.25 73 GLU A N 1
ATOM 559 C CA . GLU A 1 73 ? 7.621 -8.172 0.412 1.00 97.25 73 GLU A CA 1
ATOM 560 C C . GLU A 1 73 ? 8.164 -7.104 -0.549 1.00 97.25 73 GLU A C 1
ATOM 562 O O . GLU A 1 73 ? 9.114 -6.404 -0.203 1.00 97.25 73 GLU A O 1
ATOM 567 N N . ILE A 1 74 ? 7.553 -6.939 -1.727 1.00 96.19 74 ILE A N 1
ATOM 568 C CA . ILE A 1 74 ? 7.908 -5.870 -2.669 1.00 96.19 74 ILE A CA 1
ATOM 569 C C . ILE A 1 74 ? 7.722 -4.507 -2.006 1.00 96.19 74 ILE A C 1
ATOM 571 O O . ILE A 1 74 ? 8.652 -3.707 -2.022 1.00 96.19 74 ILE A O 1
ATOM 575 N N . PHE A 1 75 ? 6.568 -4.262 -1.378 1.00 95.81 75 PHE A N 1
ATOM 576 C CA . PHE A 1 75 ? 6.292 -2.999 -0.696 1.00 95.81 75 PHE A CA 1
ATOM 577 C C . PHE A 1 75 ? 7.333 -2.692 0.392 1.00 95.81 75 PHE A C 1
ATOM 579 O O . PHE A 1 75 ? 7.898 -1.598 0.421 1.00 95.81 75 PHE A O 1
ATOM 586 N N . ASP A 1 76 ? 7.624 -3.671 1.254 1.00 95.44 76 ASP A N 1
ATOM 587 C CA . ASP A 1 76 ? 8.574 -3.514 2.358 1.00 95.44 76 ASP A CA 1
ATOM 588 C C . ASP A 1 76 ? 10.003 -3.231 1.830 1.00 95.44 76 ASP A C 1
ATOM 590 O O . ASP A 1 76 ? 10.713 -2.382 2.376 1.00 95.44 76 ASP A O 1
ATOM 594 N N . ARG A 1 77 ? 10.420 -3.881 0.731 1.00 94.00 77 ARG A N 1
ATOM 595 C CA . ARG A 1 77 ? 11.734 -3.665 0.092 1.00 94.00 77 ARG A CA 1
ATOM 596 C C . ARG A 1 77 ? 11.842 -2.326 -0.633 1.00 94.00 77 ARG A C 1
ATOM 598 O O . ARG A 1 77 ? 12.871 -1.671 -0.511 1.00 94.00 77 ARG A O 1
ATOM 605 N N . GLU A 1 78 ? 10.814 -1.930 -1.378 1.00 92.56 78 GLU A N 1
ATOM 606 C CA . GLU A 1 78 ? 10.777 -0.643 -2.084 1.00 92.56 78 GLU A CA 1
ATOM 607 C C . GLU A 1 78 ? 10.828 0.530 -1.106 1.00 92.56 78 GLU A C 1
ATOM 609 O O . GLU A 1 78 ? 11.580 1.483 -1.304 1.00 92.56 78 GLU A O 1
ATOM 614 N N . ARG A 1 79 ? 10.094 0.431 0.006 1.00 91.50 79 ARG A N 1
ATOM 615 C CA . ARG A 1 79 ? 10.172 1.433 1.066 1.00 91.50 79 ARG A CA 1
ATOM 616 C C . ARG A 1 79 ? 11.575 1.528 1.662 1.00 91.50 79 ARG A C 1
ATOM 618 O O . ARG A 1 79 ? 12.109 2.624 1.782 1.00 91.50 79 ARG A O 1
ATOM 625 N N . ALA A 1 80 ? 12.168 0.392 2.031 1.00 90.81 80 ALA A N 1
ATOM 626 C CA . ALA A 1 80 ? 13.505 0.370 2.619 1.00 90.81 80 ALA A CA 1
ATOM 627 C C . ALA A 1 80 ? 14.574 0.907 1.653 1.00 90.81 80 ALA A C 1
ATOM 629 O O . ALA A 1 80 ? 15.522 1.553 2.089 1.00 90.81 80 ALA A O 1
ATOM 630 N N . TRP A 1 81 ? 14.418 0.648 0.351 1.00 87.62 81 TRP A N 1
ATOM 631 C CA . TRP A 1 81 ? 15.299 1.183 -0.684 1.00 87.62 81 TRP A CA 1
ATOM 632 C C . TRP A 1 81 ? 15.203 2.713 -0.775 1.00 87.62 81 TRP A C 1
ATOM 634 O O . TRP A 1 81 ? 16.236 3.370 -0.776 1.00 87.62 81 TRP A O 1
ATOM 644 N N . ARG A 1 82 ? 13.992 3.283 -0.747 1.00 83.81 82 ARG A N 1
ATOM 645 C CA . ARG A 1 82 ? 13.766 4.743 -0.764 1.00 83.81 82 ARG A CA 1
ATOM 646 C C . ARG A 1 82 ? 14.269 5.474 0.475 1.00 83.81 82 ARG A C 1
ATOM 648 O O . ARG A 1 82 ? 14.728 6.604 0.394 1.00 83.81 82 ARG A O 1
ATOM 655 N N . GLU A 1 83 ? 14.165 4.836 1.634 1.00 83.94 83 GLU A N 1
ATOM 656 C CA . GLU A 1 83 ? 14.645 5.397 2.901 1.00 83.94 83 GLU A CA 1
ATOM 657 C C . GLU A 1 83 ? 16.167 5.191 3.092 1.00 83.94 83 GLU A C 1
ATOM 659 O O . GLU A 1 83 ? 16.727 5.608 4.110 1.00 83.94 83 GLU A O 1
ATOM 664 N N . SER A 1 84 ? 16.848 4.552 2.129 1.00 82.25 84 SER A N 1
ATOM 665 C CA . SER A 1 84 ? 18.298 4.350 2.134 1.00 82.25 84 SER A CA 1
ATOM 666 C C . SER A 1 84 ? 19.045 5.630 1.726 1.00 82.25 84 SER A C 1
ATOM 668 O O . SER A 1 84 ? 18.615 6.318 0.808 1.00 82.25 84 SER A O 1
ATOM 670 N N . PRO A 1 85 ? 20.197 5.942 2.347 1.00 70.25 85 PRO A N 1
ATOM 671 C CA . PRO A 1 85 ? 21.036 7.087 1.977 1.00 70.25 85 PRO A CA 1
ATOM 672 C C . PRO A 1 85 ? 21.819 6.904 0.665 1.00 70.25 85 PRO A C 1
ATOM 674 O O . PRO A 1 85 ? 22.497 7.836 0.238 1.00 70.25 85 PRO A O 1
ATOM 677 N N . ASP A 1 86 ? 21.786 5.714 0.060 1.00 64.75 86 ASP A N 1
ATOM 678 C CA . ASP A 1 86 ? 22.327 5.510 -1.283 1.00 64.75 86 ASP A CA 1
ATOM 679 C C . ASP A 1 86 ? 21.324 6.084 -2.287 1.00 64.75 86 ASP A C 1
ATOM 681 O O . ASP A 1 86 ? 20.341 5.423 -2.622 1.00 64.75 86 ASP A O 1
ATOM 685 N N . ASP A 1 87 ? 21.576 7.323 -2.724 1.00 52.44 87 ASP A N 1
ATOM 686 C CA . ASP A 1 87 ? 20.830 8.032 -3.766 1.00 52.44 87 ASP A CA 1
ATOM 687 C C . ASP A 1 87 ? 20.732 7.165 -5.030 1.00 52.44 87 ASP A C 1
ATOM 689 O O . ASP A 1 87 ? 21.605 7.154 -5.902 1.00 52.44 87 ASP A O 1
ATOM 693 N N . GLY A 1 88 ? 19.648 6.407 -5.131 1.00 48.88 88 GLY A N 1
ATOM 694 C CA . GLY A 1 88 ? 19.212 5.822 -6.379 1.00 48.88 88 GLY A CA 1
ATOM 695 C C . GLY A 1 88 ? 18.466 6.887 -7.164 1.00 48.88 88 GLY A C 1
ATOM 696 O O . GLY A 1 88 ? 17.245 6.961 -7.059 1.00 48.88 88 GLY A O 1
ATOM 697 N N . GLU A 1 89 ? 19.189 7.692 -7.949 1.00 50.19 89 GLU A N 1
ATOM 698 C CA . GLU A 1 89 ? 18.642 8.439 -9.095 1.00 50.19 89 GLU A CA 1
ATOM 699 C C . GLU A 1 89 ? 18.085 7.445 -10.128 1.00 50.19 89 GLU A C 1
ATOM 701 O O . GLU A 1 89 ? 18.658 7.215 -11.191 1.00 50.19 89 GLU A O 1
ATOM 706 N N . SER A 1 90 ? 17.006 6.762 -9.778 1.00 54.38 90 SER A N 1
ATOM 707 C CA . SER A 1 90 ? 16.409 5.736 -10.607 1.00 54.38 90 SER A CA 1
ATOM 708 C C . SER A 1 90 ? 14.924 6.008 -10.707 1.00 54.38 90 SER A C 1
ATOM 710 O O . SER A 1 90 ? 14.244 6.118 -9.687 1.00 54.38 90 SER A O 1
ATOM 712 N N . ASP A 1 91 ? 14.412 6.030 -11.938 1.00 57.06 91 ASP A N 1
ATOM 713 C CA . ASP A 1 91 ? 12.993 6.155 -12.315 1.00 57.06 91 ASP A CA 1
ATOM 714 C C . ASP A 1 91 ? 12.123 4.970 -11.812 1.00 57.06 91 ASP A C 1
ATOM 716 O O . ASP A 1 91 ? 11.022 4.693 -12.281 1.00 57.06 91 ASP A O 1
ATOM 720 N N . GLU A 1 92 ? 12.619 4.222 -10.827 1.00 65.00 92 GLU A N 1
ATOM 721 C CA . GLU A 1 92 ? 12.019 3.067 -10.165 1.00 65.00 92 GLU A CA 1
ATOM 722 C C . GLU A 1 92 ? 10.988 3.443 -9.091 1.00 65.00 92 GLU A C 1
ATOM 724 O O . GLU A 1 92 ? 10.408 2.552 -8.464 1.00 65.00 92 GLU A O 1
ATOM 729 N N . TYR A 1 93 ? 10.705 4.742 -8.938 1.00 71.88 93 TYR A N 1
ATOM 730 C CA . TYR A 1 93 ? 9.799 5.327 -7.948 1.00 71.88 93 TYR A CA 1
ATOM 731 C C . TYR A 1 93 ? 8.405 4.688 -7.926 1.00 71.88 93 TYR A C 1
ATOM 733 O O . TYR A 1 93 ? 7.780 4.562 -6.871 1.00 71.88 93 TYR A O 1
ATOM 741 N N . GLU A 1 94 ? 7.894 4.264 -9.069 1.00 87.44 94 GLU A N 1
ATOM 742 C CA . GLU A 1 94 ? 6.486 3.905 -9.205 1.00 87.44 94 GLU A CA 1
ATOM 743 C C . GLU A 1 94 ? 6.104 2.549 -8.585 1.00 87.44 94 GLU A C 1
ATOM 745 O O . GLU A 1 94 ? 4.942 2.320 -8.238 1.00 87.44 94 GLU A O 1
ATOM 750 N N . GLN A 1 95 ? 7.076 1.661 -8.361 1.00 91.31 95 GLN A N 1
ATOM 751 C CA . GLN A 1 95 ? 6.826 0.281 -7.926 1.00 91.31 95 GLN A CA 1
ATOM 752 C C . GLN A 1 95 ? 6.128 0.184 -6.567 1.00 91.31 95 GLN A C 1
ATOM 754 O O . GLN A 1 95 ? 5.249 -0.661 -6.381 1.00 91.31 95 GLN A O 1
ATOM 759 N N . ILE A 1 96 ? 6.476 1.063 -5.621 1.00 92.56 96 ILE A N 1
ATOM 760 C CA . ILE A 1 96 ? 5.848 1.075 -4.294 1.00 92.56 96 ILE A CA 1
ATOM 761 C C . ILE A 1 96 ? 4.361 1.446 -4.374 1.00 92.56 96 ILE A C 1
ATOM 763 O O . ILE A 1 96 ? 3.544 0.882 -3.644 1.00 92.56 96 ILE A O 1
ATOM 767 N N . TYR A 1 97 ? 3.992 2.347 -5.291 1.00 91.94 97 TYR A N 1
ATOM 768 C CA . TYR A 1 97 ? 2.606 2.762 -5.496 1.00 91.94 97 TYR A CA 1
ATOM 769 C C . TYR A 1 97 ? 1.802 1.666 -6.198 1.00 91.94 97 TYR A C 1
ATOM 771 O O . TYR A 1 97 ? 0.664 1.405 -5.807 1.00 91.94 97 TYR A O 1
ATOM 779 N N . VAL A 1 98 ? 2.408 0.953 -7.155 1.00 94.44 98 VAL A N 1
ATOM 780 C CA . VAL A 1 98 ? 1.797 -0.235 -7.773 1.00 94.44 98 VAL A CA 1
ATOM 781 C C . VAL A 1 98 ? 1.548 -1.323 -6.727 1.00 94.44 98 VAL A C 1
ATOM 783 O O . VAL A 1 98 ? 0.443 -1.862 -6.652 1.00 94.44 98 VAL A O 1
ATOM 786 N N . ALA A 1 99 ? 2.539 -1.628 -5.884 1.00 95.75 99 ALA A N 1
ATOM 787 C CA . ALA A 1 99 ? 2.386 -2.613 -4.816 1.00 95.75 99 ALA A CA 1
ATOM 788 C C . ALA A 1 99 ? 1.282 -2.205 -3.828 1.00 95.75 99 ALA A C 1
ATOM 790 O O . ALA A 1 99 ? 0.415 -3.018 -3.511 1.00 95.75 99 ALA A O 1
ATOM 791 N N . ALA A 1 100 ? 1.253 -0.940 -3.398 1.00 94.69 100 ALA A N 1
ATOM 792 C CA . ALA A 1 100 ? 0.206 -0.420 -2.522 1.00 94.69 100 ALA A CA 1
ATOM 793 C C . ALA A 1 100 ? -1.191 -0.515 -3.147 1.00 94.69 100 ALA A C 1
ATOM 795 O O . ALA A 1 100 ? -2.136 -0.909 -2.470 1.00 94.69 100 ALA A O 1
ATOM 796 N N . PHE A 1 101 ? -1.325 -0.205 -4.439 1.00 94.50 101 PHE A N 1
ATOM 797 C CA . PHE A 1 101 ? -2.586 -0.336 -5.164 1.00 94.50 101 PHE A CA 1
ATOM 798 C C . PHE A 1 101 ? -3.071 -1.788 -5.225 1.00 94.50 101 PHE A C 1
ATOM 800 O O . PHE A 1 101 ? -4.245 -2.066 -4.990 1.00 94.50 101 PHE A O 1
ATOM 807 N N . LEU A 1 102 ? -2.173 -2.737 -5.487 1.00 95.88 102 LEU A N 1
ATOM 808 C CA . LEU A 1 102 ? -2.526 -4.156 -5.517 1.00 95.88 102 LEU A CA 1
ATOM 809 C C . LEU A 1 102 ? -2.898 -4.682 -4.122 1.00 95.88 102 LEU A C 1
ATOM 811 O O . LEU A 1 102 ? -3.848 -5.453 -4.005 1.00 95.88 102 LEU A O 1
ATOM 815 N N . LEU A 1 103 ? -2.215 -4.236 -3.060 1.00 96.19 103 LEU A N 1
ATOM 816 C CA . LEU A 1 103 ? -2.597 -4.530 -1.670 1.00 96.19 103 LEU A CA 1
ATOM 817 C C . LEU A 1 103 ? -3.963 -3.926 -1.321 1.00 96.19 103 LEU A C 1
ATOM 819 O O . LEU A 1 103 ? -4.795 -4.587 -0.700 1.00 96.19 103 LEU A O 1
ATOM 823 N N . PHE A 1 104 ? -4.233 -2.707 -1.787 1.00 93.62 104 PHE A N 1
ATOM 824 C CA . PHE A 1 104 ? -5.545 -2.084 -1.667 1.00 93.62 104 PHE A CA 1
ATOM 825 C C . PHE A 1 104 ? -6.641 -2.942 -2.323 1.00 93.62 104 PHE A C 1
ATOM 827 O O . PHE A 1 104 ? -7.670 -3.180 -1.697 1.00 93.62 104 PHE A O 1
ATOM 834 N N . LEU A 1 105 ? -6.413 -3.460 -3.539 1.00 93.62 105 LEU A N 1
ATOM 835 C CA . LEU A 1 105 ? -7.376 -4.326 -4.235 1.00 93.62 105 LEU A CA 1
ATOM 836 C C . 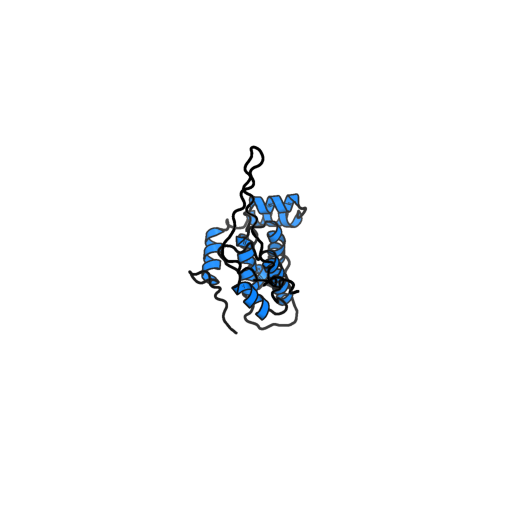LEU A 1 105 ? -7.610 -5.664 -3.517 1.00 93.62 105 LEU A C 1
ATOM 838 O O . LEU A 1 105 ? -8.689 -6.241 -3.637 1.00 93.62 10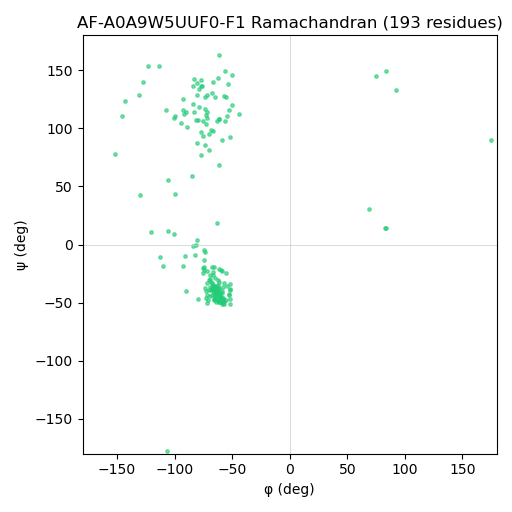5 LEU A O 1
ATOM 842 N N . ILE A 1 106 ? -6.609 -6.170 -2.789 1.00 95.88 106 ILE A N 1
ATOM 843 C CA . ILE A 1 106 ? -6.759 -7.358 -1.936 1.00 95.88 106 ILE A CA 1
ATOM 844 C C . ILE A 1 106 ? -7.668 -7.051 -0.744 1.00 95.88 106 ILE A C 1
ATOM 846 O O . ILE A 1 106 ? -8.480 -7.898 -0.370 1.00 95.88 106 ILE A O 1
ATOM 850 N N . GLY A 1 107 ? -7.536 -5.856 -0.165 1.00 94.00 107 GLY A N 1
ATOM 851 C CA . GLY A 1 107 ? -8.391 -5.384 0.917 1.00 94.00 107 GLY A CA 1
ATOM 852 C C . GLY A 1 107 ? -8.190 -6.124 2.240 1.00 94.00 107 GLY A C 1
ATOM 853 O O . GLY A 1 107 ? -9.137 -6.254 3.007 1.00 94.00 107 GLY A O 1
ATOM 854 N N . ASP A 1 108 ? -6.982 -6.623 2.527 1.00 96.69 108 ASP A N 1
ATOM 855 C CA . ASP A 1 108 ? -6.669 -7.176 3.850 1.00 96.69 108 ASP A CA 1
ATOM 856 C C . ASP A 1 108 ? -6.400 -6.019 4.834 1.00 96.69 108 ASP A C 1
ATOM 858 O O . ASP A 1 108 ? -5.443 -5.260 4.640 1.00 96.69 108 ASP A O 1
ATOM 862 N N . PRO A 1 109 ? -7.189 -5.866 5.916 1.00 96.00 109 PRO A N 1
ATOM 863 C CA . PRO A 1 109 ? -6.988 -4.784 6.873 1.00 96.00 109 PRO A CA 1
ATOM 864 C C . PRO A 1 109 ? -5.606 -4.809 7.543 1.00 96.00 109 PRO A C 1
ATOM 866 O O . PRO A 1 109 ? -5.139 -3.751 7.970 1.00 96.00 109 PRO A O 1
ATOM 869 N N . ALA A 1 110 ? -4.907 -5.950 7.580 1.00 96.06 110 ALA A N 1
ATOM 870 C CA . ALA A 1 110 ? -3.554 -6.039 8.126 1.00 96.06 110 ALA A CA 1
ATOM 871 C C . ALA A 1 110 ? -2.503 -5.284 7.284 1.00 96.06 110 ALA A C 1
ATOM 873 O O . ALA A 1 110 ? -1.428 -4.945 7.789 1.00 96.06 110 ALA A O 1
ATOM 874 N N . ASP A 1 111 ? -2.799 -4.982 6.014 1.00 96.12 111 ASP A N 1
ATOM 875 C CA . ASP A 1 111 ? -1.931 -4.163 5.156 1.00 96.12 111 ASP A CA 1
ATOM 876 C C . ASP A 1 111 ? -1.973 -2.679 5.516 1.00 96.12 111 ASP A C 1
ATOM 878 O O . ASP A 1 111 ? -1.001 -1.957 5.281 1.00 96.12 111 ASP A O 1
ATOM 882 N N . SER A 1 112 ? -3.045 -2.235 6.176 1.00 92.38 112 SER A N 1
ATOM 883 C CA . SER A 1 112 ? -3.237 -0.837 6.572 1.00 92.38 112 SER A CA 1
ATOM 884 C C . SER A 1 112 ? -2.082 -0.325 7.436 1.00 92.38 112 SER A C 1
ATOM 886 O O . SER A 1 112 ? -1.694 0.831 7.310 1.00 92.38 112 SER A O 1
ATOM 888 N N . CYS A 1 113 ? -1.470 -1.179 8.267 1.00 92.25 113 CYS A N 1
ATOM 889 C CA . CYS A 1 113 ? -0.313 -0.803 9.086 1.00 92.25 113 CYS A CA 1
ATOM 890 C C . CYS A 1 113 ? 0.932 -0.478 8.246 1.00 92.25 113 CYS A C 1
ATOM 892 O O . CYS A 1 113 ? 1.681 0.443 8.583 1.00 92.25 113 CYS A O 1
ATOM 894 N N . ARG A 1 114 ? 1.155 -1.208 7.142 1.00 93.94 114 ARG A N 1
ATOM 895 C CA . ARG A 1 114 ? 2.274 -0.942 6.222 1.00 93.94 114 ARG A CA 1
ATOM 896 C C . ARG A 1 114 ? 2.097 0.410 5.547 1.00 93.94 114 ARG A C 1
ATOM 898 O O . ARG A 1 114 ? 3.014 1.229 5.574 1.00 93.94 114 ARG A O 1
ATOM 905 N N . LEU A 1 115 ? 0.897 0.660 5.026 1.00 92.50 115 LEU A N 1
ATOM 906 C CA . LEU A 1 115 ? 0.570 1.899 4.320 1.00 92.50 115 LEU A CA 1
ATOM 907 C C . LEU A 1 115 ? 0.507 3.104 5.265 1.00 92.50 115 LEU A C 1
ATOM 909 O O . LEU A 1 115 ? 1.050 4.158 4.947 1.00 92.50 115 LEU A O 1
ATOM 913 N N . TYR A 1 116 ? -0.043 2.934 6.471 1.00 93.75 116 TYR A N 1
ATOM 914 C CA . TYR A 1 116 ? 0.008 3.942 7.533 1.00 93.75 116 TYR A CA 1
ATOM 915 C C . TYR A 1 116 ? 1.449 4.356 7.831 1.00 93.75 116 TYR A C 1
ATOM 917 O O . TYR A 1 116 ? 1.768 5.540 7.905 1.00 93.75 116 TYR A O 1
ATOM 925 N N . SER A 1 117 ? 2.337 3.375 7.995 1.00 92.56 117 SER A N 1
ATOM 926 C CA . SER A 1 117 ? 3.730 3.643 8.323 1.00 92.56 117 SER A CA 1
ATOM 927 C C . SER A 1 117 ? 4.456 4.345 7.166 1.00 92.56 117 SER A C 1
ATOM 929 O O . SER A 1 117 ? 5.251 5.243 7.422 1.00 92.56 117 SER A O 1
ATOM 931 N N . ALA A 1 118 ? 4.141 4.017 5.909 1.00 91.56 118 ALA A N 1
ATOM 932 C CA . ALA A 1 118 ? 4.686 4.726 4.750 1.00 91.56 118 ALA A CA 1
ATOM 933 C C . ALA A 1 118 ? 4.154 6.164 4.605 1.00 91.56 118 ALA A C 1
ATOM 935 O O . ALA A 1 118 ? 4.879 7.021 4.124 1.00 91.56 118 ALA A O 1
ATOM 936 N N . LYS A 1 119 ? 2.926 6.453 5.052 1.00 91.44 119 LYS A N 1
ATOM 937 C CA . LYS A 1 119 ? 2.344 7.807 5.033 1.00 91.44 119 LYS A CA 1
ATOM 938 C C . LYS A 1 119 ? 2.832 8.684 6.190 1.00 91.44 119 LYS A C 1
ATOM 940 O O . LYS A 1 119 ? 3.177 9.842 5.995 1.00 91.44 119 LYS A O 1
ATOM 945 N N . PHE A 1 120 ? 2.835 8.149 7.409 1.00 91.44 120 PHE A N 1
ATOM 946 C CA . PHE A 1 120 ? 2.993 8.950 8.632 1.00 91.44 120 PHE A CA 1
ATOM 947 C C . PHE A 1 120 ? 4.301 8.702 9.389 1.00 91.44 120 PHE A C 1
ATOM 949 O O . PHE A 1 120 ? 4.600 9.421 10.340 1.00 91.44 120 PHE A O 1
ATOM 956 N N . ARG A 1 121 ? 5.069 7.670 9.023 1.00 90.12 121 ARG A N 1
ATOM 957 C CA . ARG A 1 121 ? 6.311 7.275 9.710 1.00 90.12 121 ARG A CA 1
ATOM 958 C C . ARG A 1 121 ? 7.463 7.094 8.723 1.00 90.12 121 ARG A C 1
ATOM 960 O O . ARG A 1 121 ? 8.214 6.128 8.825 1.00 90.12 121 ARG A O 1
ATOM 967 N N . THR A 1 122 ? 7.589 8.006 7.769 1.00 85.62 122 THR A N 1
ATOM 968 C CA . THR A 1 122 ? 8.659 8.007 6.768 1.00 85.62 122 THR A CA 1
ATOM 969 C C . THR A 1 122 ? 9.433 9.326 6.799 1.00 85.62 122 THR A C 1
ATOM 971 O O . THR A 1 122 ? 8.899 10.354 7.221 1.00 85.62 122 THR A O 1
ATOM 974 N N . GLY A 1 123 ? 10.698 9.285 6.376 1.00 82.56 123 GLY A N 1
ATOM 975 C CA . GLY A 1 123 ? 11.488 10.476 6.053 1.00 82.56 123 GLY A CA 1
ATOM 976 C C . GLY A 1 123 ? 11.386 10.890 4.579 1.00 82.56 123 GLY A C 1
ATOM 977 O O . GLY A 1 123 ? 11.842 11.977 4.235 1.00 82.56 123 GLY A O 1
ATOM 978 N N . ASP A 1 124 ? 10.789 10.046 3.728 1.00 84.00 124 ASP A N 1
ATOM 979 C CA . ASP A 1 124 ? 10.567 10.305 2.305 1.00 84.00 124 ASP A CA 1
ATOM 980 C C . ASP A 1 124 ? 9.288 11.143 2.136 1.00 84.00 124 ASP A C 1
ATOM 982 O O . ASP A 1 124 ? 8.168 10.718 2.443 1.00 84.00 124 ASP A O 1
ATOM 986 N N . MET A 1 125 ? 9.469 12.377 1.667 1.00 83.19 125 MET A N 1
ATOM 987 C CA . MET A 1 125 ? 8.381 13.331 1.475 1.00 83.19 125 MET A CA 1
ATOM 988 C C . MET A 1 125 ? 7.370 12.848 0.423 1.00 83.19 125 MET A C 1
ATOM 990 O O . MET A 1 125 ? 6.168 13.050 0.604 1.00 83.19 125 MET A O 1
ATOM 994 N N . ASP A 1 126 ? 7.820 12.167 -0.629 1.00 83.56 126 ASP A N 1
ATOM 995 C CA . ASP A 1 126 ? 6.968 11.683 -1.716 1.00 83.56 126 ASP A CA 1
ATOM 996 C C . ASP A 1 126 ? 6.091 10.515 -1.265 1.00 83.56 126 ASP A C 1
ATOM 998 O O . ASP A 1 126 ? 4.939 10.402 -1.690 1.00 83.56 126 ASP A O 1
ATOM 1002 N N . LEU A 1 127 ? 6.573 9.665 -0.354 1.00 84.00 127 LEU A N 1
ATOM 1003 C CA . LEU A 1 127 ? 5.726 8.656 0.292 1.00 84.00 127 LEU A CA 1
ATOM 1004 C C . LEU A 1 127 ? 4.686 9.310 1.211 1.00 84.00 127 LEU A C 1
ATOM 1006 O O . LEU A 1 127 ? 3.502 8.955 1.174 1.00 84.00 127 LEU A O 1
ATOM 1010 N N . GLY A 1 128 ? 5.115 10.310 1.985 1.00 82.56 128 GLY A N 1
ATOM 1011 C CA . GLY A 1 128 ? 4.245 11.083 2.867 1.00 82.56 128 GLY A CA 1
ATOM 1012 C C . GLY A 1 128 ? 3.150 11.855 2.126 1.00 82.56 128 GLY A C 1
ATOM 1013 O O . GLY A 1 128 ? 2.053 12.021 2.656 1.00 82.56 128 GLY A O 1
ATOM 1014 N N . PHE A 1 129 ? 3.380 12.295 0.889 1.00 82.56 129 PHE A N 1
ATOM 1015 C CA . PHE A 1 129 ? 2.338 12.918 0.067 1.00 82.56 129 PHE A CA 1
ATOM 1016 C C . PHE A 1 129 ? 1.568 11.913 -0.792 1.00 82.56 129 PHE A C 1
ATOM 1018 O O . PHE A 1 129 ? 0.351 12.022 -0.884 1.00 82.56 129 PHE A O 1
ATOM 1025 N N . GLY A 1 130 ? 2.239 10.921 -1.374 1.00 79.62 130 GLY A N 1
ATOM 1026 C CA . GLY A 1 130 ? 1.662 10.029 -2.381 1.00 79.62 130 GLY A CA 1
ATOM 1027 C C . GLY A 1 130 ? 0.690 8.972 -1.850 1.00 79.62 130 GLY A C 1
ATOM 1028 O O . GLY A 1 130 ? -0.114 8.449 -2.620 1.00 79.62 130 GLY A O 1
ATOM 1029 N N . PHE A 1 131 ? 0.719 8.650 -0.552 1.00 82.75 131 PHE A N 1
ATOM 1030 C CA . PHE A 1 131 ? -0.253 7.731 0.053 1.00 82.75 131 PHE A CA 1
ATOM 1031 C C . PHE A 1 131 ? -1.366 8.471 0.783 1.00 82.75 131 PHE A C 1
ATOM 1033 O O . PHE A 1 131 ? -1.133 9.020 1.848 1.00 82.75 131 PHE A O 1
ATOM 1040 N N . ASP A 1 132 ? -2.594 8.437 0.279 1.00 81.06 132 ASP A N 1
ATOM 1041 C CA . ASP A 1 132 ? -3.747 9.018 0.977 1.00 81.06 132 ASP A CA 1
ATOM 1042 C C . ASP A 1 132 ? -4.675 7.956 1.578 1.00 81.06 132 ASP A C 1
ATOM 1044 O O . ASP A 1 132 ? -4.399 6.753 1.546 1.00 81.06 132 ASP A O 1
ATOM 1048 N N . ALA A 1 133 ? -5.774 8.408 2.190 1.00 78.12 133 ALA A N 1
ATOM 1049 C CA . ALA A 1 133 ? -6.701 7.566 2.940 1.00 78.12 133 ALA A CA 1
ATOM 1050 C C . ALA A 1 133 ? -7.201 6.395 2.084 1.00 78.12 133 ALA A C 1
ATOM 1052 O O . ALA A 1 133 ? -7.329 5.275 2.571 1.00 78.12 133 ALA A O 1
ATOM 1053 N N . GLN A 1 134 ? -7.400 6.636 0.789 1.00 79.94 134 GLN A N 1
ATOM 1054 C CA . GLN A 1 134 ? -7.791 5.632 -0.193 1.00 79.94 134 GLN A CA 1
ATOM 1055 C C . GLN A 1 134 ? -6.865 4.413 -0.176 1.00 79.94 134 GLN A C 1
ATOM 1057 O O . GLN A 1 134 ? -7.361 3.294 -0.196 1.00 79.94 134 GLN A O 1
ATOM 1062 N N . ALA A 1 135 ? -5.548 4.617 -0.079 1.00 80.56 135 ALA A N 1
ATOM 1063 C CA . ALA A 1 135 ? -4.586 3.523 -0.059 1.00 80.56 135 ALA A CA 1
ATOM 1064 C C . ALA A 1 135 ? -4.691 2.722 1.248 1.00 80.56 135 ALA A C 1
ATOM 1066 O O . ALA A 1 135 ? -4.733 1.496 1.221 1.00 80.56 135 ALA A O 1
ATOM 1067 N N . ILE A 1 136 ? -4.794 3.407 2.392 1.00 90.44 136 ILE A N 1
ATOM 1068 C CA . ILE A 1 136 ? -4.802 2.785 3.728 1.00 90.44 136 ILE A CA 1
ATOM 1069 C C . ILE A 1 136 ? -6.067 1.944 3.965 1.00 90.44 136 ILE A C 1
ATOM 1071 O O . ILE A 1 136 ? -6.011 0.928 4.653 1.00 90.44 136 ILE A O 1
ATOM 1075 N N . PHE A 1 137 ? -7.207 2.342 3.400 1.00 91.12 137 PHE A N 1
ATOM 1076 C CA . PHE A 1 137 ? -8.513 1.737 3.681 1.00 91.12 137 PHE A CA 1
ATOM 1077 C C . PHE A 1 137 ? -8.977 0.733 2.614 1.00 91.12 137 PHE A C 1
ATOM 1079 O O . PHE A 1 137 ? -10.156 0.726 2.262 1.00 91.12 137 PHE A O 1
ATOM 1086 N N . GLY A 1 138 ? -8.093 -0.145 2.125 1.00 89.62 138 GLY A N 1
ATOM 1087 C CA . GLY A 1 138 ? -8.446 -1.177 1.130 1.00 89.62 138 GLY A CA 1
ATOM 1088 C C . GLY A 1 138 ? -9.558 -2.138 1.565 1.00 89.62 138 GLY A C 1
ATOM 1089 O O . GLY A 1 138 ? -10.427 -2.476 0.770 1.00 89.62 138 GLY A O 1
ATOM 1090 N N . ALA A 1 139 ? -9.604 -2.505 2.850 1.00 91.81 139 ALA A N 1
ATOM 1091 C CA . ALA A 1 139 ? -10.703 -3.292 3.432 1.00 91.81 139 ALA A CA 1
ATOM 1092 C C . ALA A 1 139 ? -11.996 -2.470 3.641 1.00 91.81 139 ALA A C 1
ATOM 1094 O O . ALA A 1 139 ? -13.023 -2.976 4.086 1.00 91.81 139 ALA A O 1
ATOM 1095 N N . GLY A 1 140 ? -11.947 -1.165 3.375 1.00 90.19 140 GLY A N 1
ATOM 1096 C CA . GLY A 1 140 ? -12.946 -0.196 3.794 1.00 90.19 140 GLY A CA 1
ATOM 1097 C C . GLY A 1 140 ? -12.714 0.301 5.223 1.00 90.19 140 GLY A C 1
ATOM 1098 O O . GLY A 1 140 ? -12.232 -0.403 6.110 1.00 90.19 140 GLY A O 1
ATOM 1099 N N . ARG A 1 141 ? -13.110 1.553 5.476 1.00 90.06 141 ARG A N 1
ATOM 1100 C CA . ARG A 1 141 ? -12.851 2.259 6.745 1.00 90.06 141 ARG A CA 1
ATOM 1101 C C . ARG A 1 141 ? -13.274 1.494 7.986 1.00 90.06 141 ARG A C 1
ATOM 1103 O O . ARG A 1 141 ? -12.510 1.384 8.936 1.00 90.06 141 ARG A O 1
ATOM 1110 N N . HIS A 1 142 ? -14.514 1.013 7.999 1.00 91.56 142 HIS A N 1
ATOM 1111 C CA . HIS A 1 142 ? -15.076 0.392 9.191 1.00 91.56 142 HIS A CA 1
ATOM 1112 C C . HIS A 1 142 ? -14.364 -0.922 9.528 1.00 91.56 142 HIS A C 1
ATOM 1114 O O . HIS A 1 142 ? -14.111 -1.190 10.699 1.00 91.56 142 HIS A O 1
ATOM 1120 N N . GLU A 1 143 ? -14.012 -1.715 8.515 1.00 94.56 143 GLU A N 1
ATOM 1121 C CA . GLU A 1 143 ? -13.288 -2.971 8.698 1.00 94.56 143 GLU A CA 1
ATOM 1122 C C . GLU A 1 143 ? -11.839 -2.729 9.124 1.00 94.56 143 GLU A C 1
ATOM 1124 O O . GLU A 1 143 ? -11.413 -3.288 10.133 1.00 94.56 143 GLU A O 1
ATOM 1129 N N . THR A 1 144 ? -11.124 -1.824 8.450 1.00 94.88 144 THR A N 1
ATOM 1130 C CA . THR A 1 144 ? -9.764 -1.425 8.836 1.00 94.88 144 THR A CA 1
ATOM 1131 C C . THR A 1 144 ? -9.713 -0.889 10.268 1.00 94.88 144 THR A C 1
ATOM 1133 O O . THR A 1 144 ? -8.909 -1.363 11.066 1.00 94.88 144 THR A O 1
ATOM 1136 N N . LEU A 1 145 ? -10.575 0.069 10.634 1.00 94.81 145 LEU A N 1
ATOM 1137 C CA . LEU A 1 145 ? -10.568 0.662 11.977 1.00 94.81 145 LEU A CA 1
ATOM 1138 C C . LEU A 1 145 ? -10.914 -0.365 13.059 1.00 94.81 145 LEU A C 1
ATOM 1140 O O . LEU A 1 145 ? -10.274 -0.388 14.109 1.00 94.81 145 LEU A O 1
ATOM 1144 N N . ARG A 1 146 ? -11.892 -1.243 12.799 1.00 96.56 146 ARG A N 1
ATOM 1145 C CA . ARG A 1 146 ? -12.229 -2.330 13.723 1.00 96.56 146 ARG A CA 1
ATOM 1146 C C . ARG A 1 146 ? -11.037 -3.264 13.918 1.00 96.56 146 ARG A C 1
ATOM 1148 O O . ARG A 1 146 ? -10.687 -3.557 15.056 1.00 96.56 146 ARG A O 1
ATOM 1155 N N . TRP A 1 147 ? -10.396 -3.683 12.828 1.00 97.62 147 TRP A N 1
ATOM 1156 C CA . TRP A 1 147 ? -9.244 -4.577 12.883 1.00 97.62 147 TRP A CA 1
ATOM 1157 C C . TRP A 1 147 ? -8.075 -3.955 13.657 1.00 97.62 147 TRP A C 1
ATOM 1159 O O . TRP A 1 147 ? -7.497 -4.624 14.512 1.00 97.62 147 TRP A O 1
ATOM 1169 N N . LEU A 1 148 ? -7.758 -2.676 13.419 1.00 96.94 148 LEU A N 1
ATOM 1170 C CA . LEU A 1 148 ? -6.698 -1.962 14.145 1.00 96.94 148 LEU A CA 1
ATOM 1171 C C . LEU A 1 148 ? -6.964 -1.952 15.653 1.00 96.94 148 LEU A C 1
ATOM 1173 O O . LEU A 1 148 ? -6.079 -2.287 16.441 1.00 96.94 148 LEU A O 1
ATOM 1177 N N . TRP A 1 149 ? -8.197 -1.627 16.047 1.00 96.75 149 TRP A N 1
ATOM 1178 C CA . TRP A 1 149 ? -8.615 -1.633 17.445 1.00 96.75 149 TRP A CA 1
ATOM 1179 C C . TRP A 1 149 ? -8.503 -3.027 18.079 1.00 96.75 149 TRP A C 1
ATOM 1181 O O . TRP A 1 149 ? -7.903 -3.183 19.141 1.00 96.75 149 TRP A O 1
ATOM 1191 N N . GLU A 1 150 ? -9.037 -4.053 17.413 1.00 97.56 150 GLU A N 1
ATOM 1192 C CA . GLU A 1 150 ? -9.056 -5.434 17.913 1.00 97.56 150 GLU A CA 1
ATOM 1193 C C . GLU A 1 150 ? -7.658 -6.066 18.010 1.00 97.56 150 GLU A C 1
ATOM 1195 O O . GLU A 1 150 ? -7.444 -6.940 18.849 1.00 97.56 150 GLU A O 1
ATOM 1200 N N . ASN A 1 151 ? -6.698 -5.611 17.198 1.00 97.38 151 ASN A N 1
ATOM 1201 C CA . ASN A 1 151 ? -5.330 -6.141 17.161 1.00 97.38 151 ASN A CA 1
ATOM 1202 C C . ASN A 1 151 ? -4.309 -5.276 17.925 1.00 97.38 151 ASN A C 1
ATOM 1204 O O . ASN A 1 151 ? -3.110 -5.540 17.855 1.00 97.38 151 ASN A O 1
ATOM 1208 N N . GLY A 1 152 ? -4.762 -4.275 18.688 1.00 96.38 152 GLY A N 1
ATOM 1209 C CA . GLY A 1 152 ? -3.907 -3.499 19.595 1.00 96.38 152 GLY A CA 1
ATOM 1210 C C . GLY A 1 152 ? -3.136 -2.341 18.952 1.00 96.38 152 GLY A C 1
ATOM 1211 O O . GLY A 1 152 ? -2.248 -1.784 19.592 1.00 96.38 152 GLY A O 1
ATOM 1212 N N . TYR A 1 153 ? -3.487 -1.937 17.730 1.00 95.94 153 TYR A N 1
ATOM 1213 C CA . TYR A 1 153 ? -2.935 -0.758 17.049 1.00 95.94 153 TYR A CA 1
ATOM 1214 C C . TYR A 1 153 ? -3.695 0.512 17.462 1.00 95.94 153 TYR A C 1
ATOM 1216 O O . TYR A 1 153 ? -4.337 1.178 16.646 1.00 95.94 153 TYR A O 1
ATOM 1224 N N . THR A 1 154 ? -3.706 0.810 18.766 1.00 94.19 154 THR A N 1
ATOM 1225 C CA . THR A 1 154 ? -4.536 1.881 19.347 1.00 94.19 154 THR A CA 1
ATOM 1226 C C . THR A 1 154 ? -4.122 3.275 18.889 1.00 94.19 154 THR A C 1
ATOM 1228 O O . THR A 1 154 ? -4.990 4.127 18.700 1.00 94.19 154 THR A O 1
ATOM 1231 N N . ASP A 1 155 ? -2.824 3.501 18.682 1.00 94.19 155 ASP A N 1
ATOM 1232 C CA . ASP A 1 155 ? -2.291 4.796 18.252 1.00 94.19 155 ASP A CA 1
ATOM 1233 C C . ASP A 1 155 ? -2.632 5.056 16.782 1.00 94.19 155 ASP A C 1
ATOM 1235 O O . ASP A 1 155 ? -3.130 6.127 16.435 1.00 94.19 155 ASP A O 1
ATOM 1239 N N . GLU A 1 156 ? -2.431 4.054 15.920 1.00 94.50 156 GLU A N 1
ATOM 1240 C CA . GLU A 1 156 ? -2.823 4.105 14.513 1.00 94.50 156 GLU A CA 1
ATOM 1241 C C . GLU A 1 156 ? -4.337 4.288 14.371 1.00 94.50 156 GLU A C 1
ATOM 1243 O O . GLU A 1 156 ? -4.781 5.123 13.585 1.00 94.50 156 GLU A O 1
ATOM 1248 N N . TYR A 1 157 ? -5.132 3.557 15.160 1.00 95.06 157 TYR A N 1
ATOM 1249 C CA . TYR A 1 157 ? -6.585 3.715 15.204 1.00 95.06 157 TYR A CA 1
ATOM 1250 C C . TYR A 1 157 ? -6.992 5.146 15.574 1.00 95.06 157 TYR A C 1
ATOM 1252 O O . TYR A 1 157 ? -7.819 5.744 14.881 1.00 95.06 157 TYR A O 1
ATOM 1260 N N . ALA A 1 158 ? -6.428 5.698 16.652 1.00 94.88 158 ALA A N 1
ATOM 1261 C CA . ALA A 1 158 ? -6.776 7.031 17.134 1.00 94.88 158 ALA A CA 1
ATOM 1262 C C . ALA A 1 158 ? -6.414 8.102 16.101 1.00 94.88 158 ALA A C 1
ATOM 1264 O O . ALA A 1 158 ? -7.261 8.922 15.744 1.00 94.88 158 ALA A O 1
ATOM 1265 N N . HIS A 1 159 ? -5.194 8.038 15.564 1.00 93.88 159 HIS A N 1
ATOM 1266 C CA . HIS A 1 159 ? -4.717 9.005 14.585 1.00 93.88 159 HIS A CA 1
ATOM 1267 C C . HIS A 1 159 ? -5.506 8.937 13.273 1.00 93.88 159 HIS A C 1
ATOM 1269 O O . HIS A 1 159 ? -5.934 9.968 12.763 1.00 93.88 159 HIS A O 1
ATOM 1275 N N . LEU A 1 160 ? -5.774 7.737 12.746 1.00 91.75 160 LEU A N 1
ATOM 1276 C CA . LEU A 1 160 ? -6.588 7.585 11.537 1.00 91.75 160 LEU A CA 1
ATOM 1277 C C . LEU A 1 160 ? -8.036 8.037 11.752 1.00 91.75 160 LEU A C 1
ATOM 1279 O O . LEU A 1 160 ? -8.629 8.617 10.845 1.00 91.75 160 LEU A O 1
ATOM 1283 N N . SER A 1 161 ? -8.602 7.802 12.939 1.00 91.88 161 SER A N 1
ATOM 1284 C CA . SER A 1 161 ? -9.955 8.262 13.276 1.00 91.88 161 SER A CA 1
ATOM 1285 C C . SER A 1 161 ? -10.044 9.788 13.291 1.00 91.88 161 SER A C 1
ATOM 1287 O O . SER A 1 161 ? -10.985 10.343 12.729 1.00 91.88 161 SER A O 1
ATOM 1289 N N . GLU A 1 162 ? -9.062 10.464 13.892 1.00 91.31 162 GLU A N 1
ATOM 1290 C CA . GLU A 1 162 ? -8.967 11.928 13.895 1.00 91.31 162 GLU A CA 1
ATOM 1291 C C . GLU A 1 162 ? -8.729 12.476 12.485 1.00 91.31 162 GLU A C 1
ATOM 1293 O O . GLU A 1 162 ? -9.429 13.383 12.036 1.00 91.31 162 GLU A O 1
ATOM 1298 N N . TRP A 1 163 ? -7.788 11.891 11.746 1.00 87.50 163 TRP A N 1
ATOM 1299 C CA . TRP A 1 163 ? -7.457 12.325 10.393 1.00 87.50 163 TRP A CA 1
ATOM 1300 C C . TRP A 1 163 ? -8.665 12.259 9.449 1.00 87.50 163 TRP A C 1
ATOM 1302 O O . TRP A 1 163 ? -8.916 13.195 8.687 1.00 87.50 163 TRP A O 1
ATOM 1312 N N . LEU A 1 164 ? -9.483 11.208 9.562 1.00 86.44 164 LEU A N 1
ATOM 1313 C CA . LEU A 1 164 ? -10.727 11.060 8.803 1.00 86.44 164 LEU A CA 1
ATOM 1314 C C . LEU A 1 164 ? -11.806 12.102 9.147 1.00 86.44 164 LEU A C 1
ATOM 1316 O O . LEU A 1 164 ? -12.712 12.296 8.342 1.00 86.44 164 LEU A O 1
ATOM 1320 N N . MET A 1 165 ? -11.740 12.785 10.298 1.00 84.50 165 MET A N 1
ATOM 1321 C CA . MET A 1 165 ? -12.667 13.886 10.614 1.00 84.50 165 MET A CA 1
ATOM 1322 C C . MET A 1 165 ? -12.393 15.141 9.779 1.00 84.50 165 MET A C 1
ATOM 1324 O O . MET A 1 165 ? -13.274 15.989 9.628 1.00 84.50 165 MET A O 1
ATOM 1328 N N . HIS A 1 166 ? -11.167 15.273 9.273 1.00 77.88 166 HIS A N 1
ATOM 1329 C CA . HIS A 1 166 ? -10.696 16.441 8.534 1.00 77.88 166 HIS A CA 1
ATOM 1330 C C . HIS A 1 166 ? -10.469 16.158 7.048 1.00 77.88 166 HIS A C 1
ATOM 1332 O O . HIS A 1 166 ? -10.430 17.095 6.251 1.00 77.88 166 HIS A O 1
ATOM 1338 N N . ALA A 1 167 ? -10.339 14.887 6.673 1.00 67.75 167 ALA A N 1
ATOM 1339 C CA . ALA A 1 167 ? -10.273 14.467 5.287 1.00 67.75 167 ALA A CA 1
ATOM 1340 C C . ALA A 1 167 ? -11.679 14.442 4.663 1.00 67.75 167 ALA A C 1
ATOM 1342 O O . ALA A 1 167 ? -12.623 13.903 5.245 1.00 67.75 167 ALA A O 1
ATOM 1343 N N . GLU A 1 168 ? -11.818 15.002 3.457 1.00 64.25 168 GLU A N 1
ATOM 1344 C CA . GLU A 1 168 ? -12.990 14.729 2.618 1.00 64.25 168 GLU A CA 1
ATOM 1345 C C . GLU A 1 168 ? -13.110 13.221 2.410 1.00 64.25 168 GLU A C 1
ATOM 1347 O O . GLU A 1 168 ? -12.099 12.523 2.423 1.00 64.25 168 GLU A O 1
ATOM 1352 N N . ASP A 1 169 ? -14.334 12.714 2.244 1.00 62.38 169 ASP A N 1
ATOM 1353 C CA . ASP A 1 169 ? -14.541 11.289 2.056 1.00 62.38 169 ASP A CA 1
ATOM 1354 C C . ASP A 1 169 ? -13.823 10.814 0.778 1.00 62.38 169 ASP A C 1
ATOM 1356 O O . ASP A 1 169 ? -14.274 11.166 -0.316 1.00 62.38 169 ASP A O 1
ATOM 1360 N N . PRO A 1 170 ? -12.704 10.059 0.861 1.00 59.47 170 PRO A N 1
ATOM 1361 C CA . PRO A 1 170 ? -12.126 9.367 -0.267 1.00 59.47 170 PRO A CA 1
ATOM 1362 C C . PRO A 1 170 ? -13.210 8.675 -1.079 1.00 59.47 170 PRO A C 1
ATOM 1364 O O . PRO A 1 170 ? -13.787 7.678 -0.649 1.00 59.47 170 PRO A O 1
ATOM 1367 N N . LYS A 1 171 ? -13.440 9.164 -2.297 1.00 72.94 171 LYS A N 1
ATOM 1368 C CA . LYS A 1 171 ? -14.097 8.373 -3.335 1.00 72.94 171 LYS A CA 1
ATOM 1369 C C . LYS A 1 171 ? -13.119 7.283 -3.745 1.00 72.94 171 LYS A C 1
ATOM 1371 O O . LYS A 1 171 ? -12.354 7.437 -4.698 1.00 72.94 171 LYS A O 1
ATOM 1376 N N . ILE A 1 172 ? -13.088 6.226 -2.940 1.00 78.19 172 ILE A N 1
ATOM 1377 C CA . ILE A 1 172 ? -12.175 5.092 -3.057 1.00 78.19 172 ILE A CA 1
ATOM 1378 C C . ILE A 1 172 ? -12.230 4.526 -4.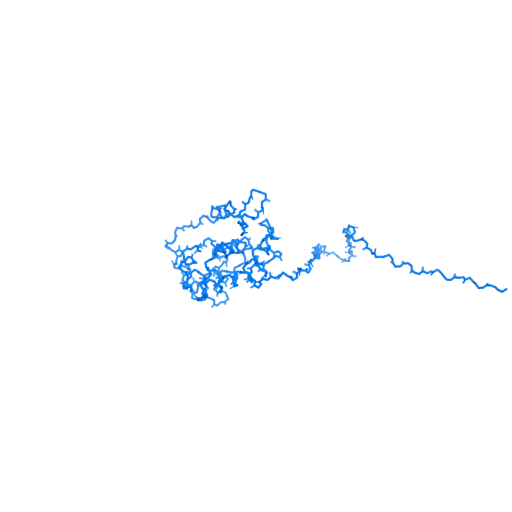482 1.00 78.19 172 ILE A C 1
ATOM 1380 O O . ILE A 1 172 ? -11.198 4.205 -5.064 1.00 78.19 172 ILE A O 1
ATOM 1384 N N . GLU A 1 173 ? -13.418 4.490 -5.084 1.00 79.00 173 GLU A N 1
ATOM 1385 C CA . GLU A 1 173 ? -13.643 3.992 -6.438 1.00 79.00 173 GLU A CA 1
ATOM 1386 C C . GLU A 1 173 ? -13.041 4.897 -7.519 1.00 79.00 173 GLU A C 1
ATOM 1388 O O . GLU A 1 173 ? -12.540 4.398 -8.527 1.00 79.00 173 GLU A O 1
ATOM 1393 N N . ASP A 1 174 ? -13.083 6.219 -7.333 1.00 81.12 174 ASP A N 1
ATOM 1394 C CA . ASP A 1 174 ? -12.511 7.169 -8.291 1.00 81.12 174 ASP A CA 1
ATOM 1395 C C . ASP A 1 174 ? -10.982 7.138 -8.238 1.00 81.12 174 ASP A C 1
ATOM 1397 O O . ASP A 1 174 ? -10.333 7.138 -9.283 1.00 81.12 174 ASP A O 1
ATOM 1401 N N . TRP A 1 175 ? -10.408 7.024 -7.038 1.00 83.94 175 TRP A N 1
ATOM 1402 C CA . TRP A 1 175 ? -8.970 6.822 -6.871 1.00 83.94 175 TRP A CA 1
ATOM 1403 C C . TRP A 1 175 ? -8.514 5.479 -7.440 1.00 83.94 175 TRP A C 1
ATOM 1405 O O . TRP A 1 175 ? -7.569 5.446 -8.220 1.00 83.94 175 TRP A O 1
ATOM 1415 N N . ALA A 1 176 ? -9.214 4.384 -7.135 1.00 85.69 176 ALA A N 1
ATOM 1416 C CA . ALA A 1 176 ? -8.859 3.066 -7.654 1.00 85.69 176 ALA A CA 1
ATOM 1417 C C . ALA A 1 176 ? -8.924 3.027 -9.188 1.00 85.69 176 ALA A C 1
ATOM 1419 O O . ALA A 1 176 ? -8.068 2.416 -9.825 1.00 85.69 176 ALA A O 1
ATOM 1420 N N . ARG A 1 177 ? -9.906 3.715 -9.791 1.00 88.69 177 ARG A N 1
ATOM 1421 C CA . ARG A 1 177 ? -9.992 3.888 -11.247 1.00 88.69 177 ARG A CA 1
ATOM 1422 C C . ARG A 1 177 ? -8.814 4.696 -11.781 1.00 88.69 177 ARG A C 1
ATOM 1424 O O . ARG A 1 177 ? -8.164 4.245 -12.712 1.00 88.69 177 ARG A O 1
ATOM 1431 N N . HIS A 1 178 ? -8.515 5.841 -11.170 1.00 88.06 178 HIS A N 1
ATOM 1432 C CA . HIS A 1 178 ? -7.395 6.685 -11.579 1.00 88.06 178 HIS A CA 1
ATOM 1433 C C . HIS A 1 178 ? -6.056 5.937 -11.529 1.00 88.06 178 HIS A C 1
ATOM 1435 O O . HIS A 1 178 ? -5.323 5.938 -12.511 1.00 88.06 178 HIS A O 1
ATOM 1441 N N . VAL A 1 179 ? -5.762 5.251 -10.422 1.00 89.06 179 VAL A N 1
ATOM 1442 C CA . VAL A 1 179 ? -4.512 4.498 -10.246 1.00 89.06 179 VAL A CA 1
ATOM 1443 C C . VAL A 1 179 ? -4.443 3.297 -11.193 1.00 89.06 179 VAL A C 1
ATOM 1445 O O . VAL A 1 179 ? -3.384 3.026 -11.759 1.00 89.06 179 VAL A O 1
ATOM 1448 N N . ARG A 1 180 ? -5.570 2.608 -11.431 1.00 92.31 180 ARG A N 1
ATOM 1449 C CA . ARG A 1 180 ? -5.650 1.554 -12.450 1.00 92.31 180 ARG A CA 1
ATOM 1450 C C . ARG A 1 180 ? -5.306 2.098 -13.832 1.00 92.31 180 ARG A C 1
ATOM 1452 O O . ARG A 1 180 ? -4.479 1.498 -14.504 1.00 92.31 180 ARG A O 1
ATOM 1459 N N . ASP A 1 181 ? -5.935 3.194 -14.242 1.00 91.69 181 ASP A N 1
ATOM 1460 C CA . ASP A 1 181 ? -5.757 3.776 -15.575 1.00 91.69 181 ASP A CA 1
ATOM 1461 C C . ASP A 1 181 ? -4.356 4.383 -15.759 1.00 91.69 181 ASP A C 1
ATOM 1463 O O . ASP A 1 181 ? -3.863 4.453 -16.882 1.00 91.69 181 ASP A O 1
ATOM 1467 N N . TYR A 1 182 ? -3.713 4.804 -14.664 1.00 90.56 182 TYR A N 1
ATOM 1468 C CA . TYR A 1 182 ? -2.336 5.293 -14.667 1.00 90.56 182 TYR A CA 1
ATOM 1469 C C . TYR A 1 182 ? -1.328 4.155 -14.888 1.00 90.56 182 TYR A C 1
ATOM 1471 O O . TYR A 1 182 ? -0.486 4.247 -15.774 1.00 90.56 182 TYR A O 1
ATOM 1479 N N . PHE A 1 183 ? -1.433 3.061 -14.125 1.00 92.62 183 PHE A N 1
ATOM 1480 C CA . PHE A 1 183 ? -0.441 1.979 -14.164 1.00 92.62 183 PHE A CA 1
ATOM 1481 C C . PHE A 1 183 ? -0.761 0.845 -15.132 1.00 92.62 183 PHE A C 1
ATOM 1483 O O . PHE A 1 183 ? 0.129 0.062 -15.446 1.00 92.62 183 PHE A O 1
ATOM 1490 N N . TYR A 1 184 ? -2.002 0.687 -15.583 1.00 93.69 184 TYR A N 1
ATOM 1491 C CA . TYR A 1 184 ? -2.408 -0.466 -16.381 1.00 93.69 184 TYR A CA 1
ATOM 1492 C C . TYR A 1 184 ? -3.097 -0.046 -17.671 1.00 93.69 184 TYR A C 1
ATOM 1494 O O . TYR A 1 184 ? -3.962 0.824 -17.708 1.00 93.69 184 TYR A O 1
ATOM 1502 N N . SER A 1 185 ? -2.778 -0.764 -18.745 1.00 93.88 185 SER A N 1
ATOM 1503 C CA . SER A 1 185 ? -3.568 -0.716 -19.973 1.00 93.88 185 SER A CA 1
ATOM 1504 C C . SER A 1 185 ? -5.007 -1.191 -19.719 1.00 93.88 185 SER A C 1
ATOM 1506 O O . SER A 1 185 ? -5.266 -1.936 -18.764 1.00 93.88 185 SER A O 1
ATOM 1508 N N . PRO A 1 186 ? -5.957 -0.890 -20.626 1.00 91.12 186 PRO A N 1
ATOM 1509 C CA . PRO A 1 186 ? -7.317 -1.422 -20.538 1.00 91.12 186 PRO A CA 1
ATOM 1510 C C . PRO A 1 186 ? -7.382 -2.959 -20.467 1.00 91.12 186 PRO A C 1
ATOM 1512 O O . PRO A 1 186 ? -8.343 -3.512 -19.936 1.00 91.12 186 PRO A O 1
ATOM 1515 N N . GLN A 1 187 ? -6.360 -3.653 -20.980 1.00 92.50 187 GLN A N 1
ATOM 1516 C CA . GLN A 1 187 ? -6.231 -5.112 -20.951 1.00 92.50 187 GLN A CA 1
ATOM 1517 C C . GLN A 1 187 ? -5.622 -5.650 -19.644 1.00 92.50 187 GLN A C 1
ATOM 1519 O O . GLN A 1 187 ? -5.502 -6.862 -19.497 1.00 92.50 187 GLN A O 1
ATOM 1524 N N . GLY A 1 188 ? -5.248 -4.783 -18.697 1.00 91.12 188 GLY A N 1
ATOM 1525 C CA . GLY A 1 188 ? -4.643 -5.177 -17.422 1.00 91.12 188 GLY A CA 1
ATOM 1526 C C . GLY A 1 188 ? -3.138 -5.444 -17.489 1.00 91.12 188 GLY A C 1
ATOM 1527 O O . GLY A 1 188 ? -2.588 -6.010 -16.553 1.00 91.12 188 GLY A O 1
ATOM 1528 N N . VAL A 1 189 ? -2.464 -5.038 -18.569 1.00 92.50 189 VAL A N 1
ATOM 1529 C CA . VAL A 1 189 ? -0.993 -5.088 -18.668 1.00 92.50 189 VAL A CA 1
ATOM 1530 C C . VAL A 1 189 ? -0.392 -3.890 -17.939 1.00 92.50 189 VAL A C 1
ATOM 1532 O O . VAL A 1 189 ? -0.807 -2.767 -18.224 1.00 92.50 189 VAL A O 1
ATOM 1535 N N . LEU A 1 190 ? 0.568 -4.135 -17.041 1.00 92.94 190 LEU A N 1
ATOM 1536 C CA . LEU A 1 190 ? 1.316 -3.112 -16.300 1.00 92.94 190 LEU A CA 1
ATOM 1537 C C . LEU A 1 190 ? 2.180 -2.260 -17.249 1.00 92.94 190 LEU A C 1
ATOM 1539 O O . LEU A 1 190 ? 2.978 -2.799 -18.016 1.00 92.94 190 LEU A O 1
ATOM 1543 N N . LEU A 1 191 ? 2.025 -0.940 -17.170 1.00 89.81 191 LEU A N 1
ATOM 1544 C CA . LEU A 1 191 ? 2.663 0.090 -17.993 1.00 89.81 191 LEU A CA 1
ATOM 1545 C C . LEU A 1 191 ? 3.758 0.822 -17.204 1.00 89.81 191 LEU A C 1
ATOM 1547 O O . LEU A 1 191 ? 3.718 2.036 -17.056 1.00 89.81 191 LEU A O 1
ATOM 1551 N N . LEU A 1 192 ? 4.718 0.072 -16.666 1.00 84.12 192 LEU A N 1
ATOM 1552 C CA . LEU A 1 192 ? 5.961 0.659 -16.164 1.00 84.12 192 LEU A CA 1
ATOM 1553 C C . LEU A 1 192 ? 6.988 0.631 -17.296 1.00 84.12 192 LEU A C 1
ATOM 1555 O O . LEU A 1 192 ? 7.240 -0.456 -17.837 1.00 84.12 192 LEU A O 1
ATOM 1559 N N . ASP A 1 193 ? 7.553 1.796 -17.624 1.00 72.31 193 ASP A N 1
ATOM 1560 C CA . ASP A 1 193 ? 8.543 1.959 -18.691 1.00 72.31 193 ASP A CA 1
ATOM 1561 C C . ASP A 1 193 ? 9.697 0.945 -18.567 1.00 72.31 193 ASP A C 1
ATOM 1563 O O . ASP A 1 193 ? 10.090 0.511 -17.473 1.00 72.31 193 ASP A O 1
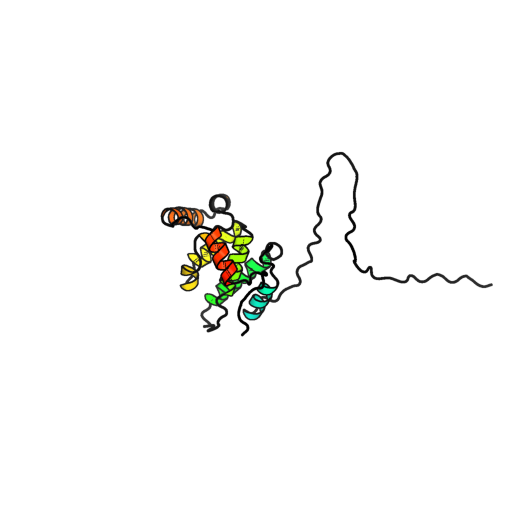ATOM 1567 N N . GLU A 1 194 ? 10.211 0.520 -19.723 1.00 56.75 194 GLU A N 1
ATOM 1568 C CA . GLU A 1 194 ? 11.469 -0.220 -19.805 1.00 56.75 194 GLU A CA 1
ATOM 1569 C C . GLU A 1 194 ? 12.634 0.764 -19.626 1.00 56.75 194 GLU A C 1
ATOM 1571 O O . GLU A 1 194 ? 12.607 1.857 -20.191 1.00 56.75 194 GLU A O 1
ATOM 1576 N N . LEU A 1 195 ? 13.627 0.370 -18.821 1.00 53.72 195 LEU A N 1
ATOM 1577 C CA . LEU A 1 195 ? 14.884 1.107 -18.641 1.00 53.72 195 LEU A CA 1
ATOM 1578 C C . LEU A 1 195 ? 15.721 1.109 -19.929 1.00 53.72 195 LEU A C 1
ATOM 1580 O O . LEU A 1 195 ? 15.832 0.023 -20.549 1.00 53.72 195 LEU A O 1
#

Organism: NCBI:txid547162

Mean predicted aligned error: 12.58 Å

Sequence (195 aa):
MDLPERPGIVSYLPSCSQPRASLFFHGSTGRIVLDYCARVPMSVDLSSPASRREALRIVDVGDPRPHHGMLREIFDRERAWRESPDDGESDEYEQIYVAAFLLFLIGDPADSCRLYSAKFRTGDMDLGFGFDAQAIFGAGRHETLRWLWENGYTDEYAHLSEWLMHAEDPKIEDWARHVRDYFYSPQGVLLLDEL